Protein AF-A0ABD6EVI9-F1 (afdb_monomer)

Organism: NCBI:txid75299

InterPro domains:
  IPR002076 ELO family [PF01151] (47-207)
  IPR002076 ELO family [PTHR11157] (38-207)
  IPR030457 ELO family, conserved site [PS01188] (157-165)

Solvent-accessible surface area (backbone atoms only — not comparable to full-atom values): 11525 Å² total; per-residue (Å²): 140,90,87,80,78,72,73,68,73,78,65,73,73,76,67,76,91,73,71,59,60,44,87,61,79,72,93,76,76,51,69,64,57,67,74,64,52,64,56,36,70,57,50,37,47,46,31,53,74,45,37,69,52,43,58,54,50,42,55,50,48,54,52,50,51,55,51,49,49,61,56,44,72,81,49,80,65,52,90,52,46,68,60,49,26,54,52,25,45,52,52,13,52,55,21,43,55,44,23,62,60,38,46,56,56,51,52,50,38,43,76,76,60,31,68,68,46,44,41,69,26,23,76,34,74,87,30,70,54,56,52,46,53,51,53,49,50,51,47,45,61,54,55,57,51,56,57,53,56,37,47,50,45,66,46,87,82,56,70,67,57,65,53,47,52,45,51,54,40,43,49,49,34,44,36,50,37,67,55,43,12,53,46,56,57,52,52,43,54,49,22,50,51,43,21,54,51,23,45,51,50,21,56,57,44,71,52,130

Radius of gyration: 20.26 Å; Cα contacts (8 Å, |Δi|>4): 203; chains: 1; bounding box: 41×71×54 Å

Nearest PDB structures (foldseek):
  6y7f-assembly1_A  TM=8.156E-01  e=4.931E-04  Homo sapiens
  7sqc-assembly1_1Y  TM=2.285E-01  e=5.681E+00  Chlamydomonas reinhardtii
  6h6e-assembly1_E  TM=2.467E-01  e=7.907E+00  Photorhabdus luminescens
  7sqc-assembly1_1F  TM=1.669E-01  e=5.419E+00  Chlamydomonas reinhardtii

Structure (mmCIF, N/CA/C/O backbone):
data_AF-A0ABD6EVI9-F1
#
_entry.id   AF-A0ABD6EVI9-F1
#
loop_
_atom_site.group_PDB
_atom_site.id
_atom_site.type_symbol
_atom_site.label_atom_id
_atom_site.label_alt_id
_atom_site.label_comp_id
_atom_site.label_asym_id
_atom_site.label_entity_id
_atom_site.label_seq_id
_atom_site.pdbx_PDB_ins_code
_atom_site.Cartn_x
_atom_site.Cartn_y
_atom_site.Cartn_z
_atom_site.occupancy
_atom_site.B_iso_or_equiv
_atom_site.auth_seq_id
_atom_site.auth_comp_id
_atom_site.auth_asym_id
_atom_site.auth_atom_id
_atom_site.pdbx_PDB_model_num
ATOM 1 N N . MET A 1 1 ? 16.911 -51.805 -5.303 1.00 39.66 1 MET A N 1
ATOM 2 C CA . MET A 1 1 ? 16.042 -51.144 -6.302 1.00 39.66 1 MET A CA 1
ATOM 3 C C . MET A 1 1 ? 14.884 -50.490 -5.564 1.00 39.66 1 MET A C 1
ATOM 5 O O . MET A 1 1 ? 14.127 -51.219 -4.943 1.00 39.66 1 MET A O 1
ATOM 9 N N . GLY A 1 2 ? 14.763 -49.157 -5.608 1.00 43.94 2 GLY A N 1
ATOM 10 C CA . GLY A 1 2 ? 13.519 -48.464 -5.231 1.00 43.94 2 GLY A CA 1
ATOM 11 C C . GLY 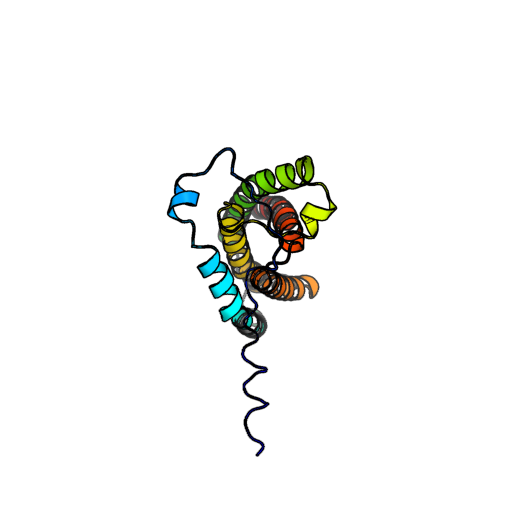A 1 2 ? 13.555 -47.548 -4.001 1.00 43.94 2 GLY A C 1
ATOM 12 O O . GLY A 1 2 ? 12.744 -47.749 -3.107 1.00 43.94 2 GLY A O 1
ATOM 13 N N . ALA A 1 3 ? 14.425 -46.529 -3.959 1.00 34.47 3 ALA A N 1
ATOM 14 C CA . ALA A 1 3 ? 14.330 -45.480 -2.928 1.00 34.47 3 ALA A CA 1
ATOM 15 C C . ALA A 1 3 ? 14.760 -44.058 -3.366 1.00 34.47 3 ALA A C 1
ATOM 17 O O . ALA A 1 3 ? 14.928 -43.207 -2.507 1.00 34.47 3 ALA A O 1
ATOM 18 N N . ASP A 1 4 ? 14.888 -43.766 -4.670 1.00 43.22 4 ASP A N 1
ATOM 19 C CA . ASP A 1 4 ? 15.466 -42.487 -5.155 1.00 43.22 4 ASP A CA 1
ATOM 20 C C . ASP A 1 4 ? 14.560 -41.683 -6.111 1.00 43.22 4 ASP A C 1
ATOM 22 O O . ASP A 1 4 ? 15.035 -40.890 -6.916 1.00 43.22 4 ASP A O 1
ATOM 26 N N . ARG A 1 5 ? 13.231 -41.875 -6.074 1.00 38.28 5 ARG A N 1
ATOM 27 C CA . ARG A 1 5 ? 12.306 -41.143 -6.975 1.00 38.28 5 ARG A CA 1
ATOM 28 C C . ARG A 1 5 ? 11.524 -40.001 -6.310 1.00 38.28 5 ARG A C 1
ATOM 30 O O . ARG A 1 5 ? 10.839 -39.260 -7.005 1.00 38.28 5 ARG A O 1
ATOM 37 N N . TYR A 1 6 ? 11.625 -39.822 -4.993 1.00 34.75 6 TYR A N 1
ATOM 38 C CA . TYR A 1 6 ? 10.865 -38.777 -4.282 1.00 34.75 6 TYR A CA 1
ATOM 39 C C . TYR A 1 6 ? 11.696 -37.542 -3.909 1.00 34.75 6 TYR A C 1
ATOM 41 O O . TYR A 1 6 ? 11.129 -36.487 -3.641 1.00 34.75 6 TYR A O 1
ATOM 49 N N . SER A 1 7 ? 13.025 -37.630 -3.952 1.00 34.97 7 SER A N 1
ATOM 50 C CA . SER A 1 7 ? 13.945 -36.515 -3.686 1.00 34.97 7 SER A CA 1
ATOM 51 C C . SER A 1 7 ? 14.093 -35.546 -4.870 1.00 34.97 7 SER A C 1
ATOM 53 O O . SER A 1 7 ? 14.510 -34.412 -4.673 1.00 34.97 7 SER A O 1
ATOM 55 N N . THR A 1 8 ? 13.684 -35.936 -6.082 1.00 34.41 8 THR A N 1
ATOM 56 C CA . THR A 1 8 ? 13.795 -35.108 -7.303 1.00 34.41 8 THR A CA 1
ATOM 57 C C . THR A 1 8 ? 12.608 -34.155 -7.527 1.00 34.41 8 THR A C 1
ATOM 59 O O . THR A 1 8 ? 12.639 -33.347 -8.447 1.00 34.41 8 THR A O 1
ATOM 62 N N . LEU A 1 9 ? 11.548 -34.220 -6.710 1.00 33.44 9 LEU A N 1
ATOM 63 C CA . LEU A 1 9 ? 10.360 -33.356 -6.867 1.00 33.44 9 LEU A CA 1
ATOM 64 C C . LEU A 1 9 ? 10.385 -32.087 -5.998 1.00 33.44 9 LEU A C 1
ATOM 66 O O . LEU A 1 9 ? 9.574 -31.193 -6.216 1.00 33.44 9 LEU A O 1
ATOM 70 N N . LEU A 1 10 ? 11.309 -31.989 -5.038 1.00 33.25 10 LEU A N 1
ATOM 71 C CA . LEU A 1 10 ? 11.463 -30.811 -4.169 1.00 33.25 10 LEU A CA 1
ATOM 72 C C . LEU A 1 10 ? 12.575 -29.857 -4.622 1.00 33.25 10 LEU A C 1
ATOM 74 O O . LEU A 1 10 ? 12.637 -28.727 -4.152 1.00 33.25 10 LEU A O 1
ATOM 78 N N . SER A 1 11 ? 13.398 -30.271 -5.585 1.00 30.88 11 SER A N 1
ATOM 79 C CA . SER A 1 11 ? 14.354 -29.418 -6.290 1.00 30.88 11 SER A CA 1
ATOM 80 C C . SER A 1 11 ? 13.743 -28.887 -7.587 1.00 30.88 11 SER A C 1
ATOM 82 O O . SER A 1 11 ? 14.327 -29.001 -8.664 1.00 30.88 11 SER A O 1
ATOM 84 N N . PHE A 1 12 ? 12.546 -28.302 -7.499 1.00 34.44 12 PHE A N 1
ATOM 85 C CA . PHE A 1 12 ? 12.069 -27.373 -8.521 1.00 34.44 12 PHE A CA 1
ATOM 86 C C . PHE A 1 12 ? 12.888 -26.080 -8.378 1.00 34.44 12 PHE A C 1
ATOM 88 O O . PHE A 1 12 ? 12.393 -25.035 -7.962 1.00 34.44 12 PHE A O 1
ATOM 95 N N . GLU A 1 13 ? 14.188 -26.184 -8.662 1.00 34.78 13 GLU A N 1
ATOM 96 C CA . GLU A 1 13 ? 15.045 -25.056 -8.989 1.00 34.78 13 GLU A CA 1
ATOM 97 C C . GLU A 1 13 ? 14.470 -24.450 -10.266 1.00 34.78 13 GLU A C 1
ATOM 99 O O . GLU A 1 13 ? 14.727 -24.878 -11.393 1.00 34.78 13 GLU A O 1
ATOM 104 N N . PHE A 1 14 ? 13.582 -23.483 -10.060 1.00 41.81 14 PHE A N 1
ATOM 105 C CA . PHE A 1 14 ? 13.056 -22.625 -11.101 1.00 41.81 14 PHE A CA 1
ATOM 106 C C . PHE A 1 14 ? 14.226 -21.788 -11.630 1.00 41.81 14 PHE A C 1
ATOM 108 O O . PHE A 1 14 ? 14.545 -20.736 -11.083 1.00 41.81 14 PHE A O 1
ATOM 115 N N . SER A 1 15 ? 14.906 -22.316 -12.649 1.00 35.25 15 SER A N 1
ATOM 116 C CA . SER A 1 15 ? 15.910 -21.609 -13.445 1.00 35.25 15 SER A CA 1
ATOM 117 C C . SER A 1 15 ? 15.350 -20.257 -13.912 1.00 35.25 15 SER A C 1
ATOM 119 O O . SER A 1 15 ? 14.245 -20.181 -14.462 1.00 35.25 15 SER A O 1
ATOM 121 N N . ASP A 1 16 ? 16.126 -19.209 -13.632 1.00 52.88 16 ASP A N 1
ATOM 122 C CA . ASP A 1 16 ? 15.861 -17.779 -13.846 1.00 52.88 16 ASP A CA 1
ATOM 123 C C . ASP A 1 16 ? 15.714 -17.401 -15.342 1.00 52.88 16 ASP A C 1
ATOM 125 O O . ASP A 1 16 ? 15.152 -16.365 -15.692 1.00 52.88 16 ASP A O 1
ATOM 129 N N . ASP A 1 17 ? 16.107 -18.297 -16.255 1.00 48.31 17 ASP A N 1
ATOM 130 C CA . ASP A 1 17 ? 16.205 -18.060 -17.706 1.00 48.31 17 ASP A CA 1
ATOM 131 C C . ASP A 1 17 ? 14.863 -18.054 -18.475 1.00 48.31 17 ASP A C 1
ATOM 133 O O . ASP A 1 17 ? 14.842 -17.995 -19.705 1.00 48.31 17 ASP A O 1
ATOM 137 N N . ARG A 1 18 ? 13.711 -18.132 -17.789 1.00 52.03 18 ARG A N 1
ATOM 138 C CA . ARG A 1 18 ? 12.372 -18.170 -18.427 1.00 52.03 18 ARG A CA 1
ATOM 139 C C . ARG A 1 18 ? 11.495 -16.943 -18.186 1.00 52.03 18 ARG A C 1
ATOM 141 O O . ARG A 1 18 ? 10.392 -16.882 -18.732 1.00 52.03 18 ARG A O 1
ATOM 148 N N . LEU A 1 19 ? 11.939 -15.968 -17.394 1.00 61.88 19 LEU A N 1
ATOM 149 C CA . LEU A 1 19 ? 11.171 -14.742 -17.177 1.00 61.88 19 LEU A CA 1
ATOM 150 C C . LEU A 1 19 ? 11.486 -13.724 -18.273 1.00 61.88 19 LEU A C 1
ATOM 152 O O . LEU A 1 19 ? 12.600 -13.223 -18.389 1.00 61.88 19 LEU A O 1
ATOM 156 N N . LEU A 1 20 ? 10.474 -13.399 -19.075 1.00 65.00 20 LEU A N 1
ATOM 157 C CA . LEU A 1 20 ? 10.562 -12.331 -20.061 1.00 65.00 20 LEU A CA 1
ATOM 158 C C . LEU A 1 20 ? 10.522 -10.977 -19.332 1.00 65.00 20 LEU A C 1
ATOM 160 O O . LEU A 1 20 ? 9.505 -10.608 -18.735 1.00 65.00 20 LEU A O 1
ATOM 164 N N . ARG A 1 21 ? 11.649 -10.262 -19.357 1.00 67.19 21 ARG A N 1
ATOM 165 C CA . ARG A 1 21 ? 11.876 -8.997 -18.643 1.00 67.19 21 ARG A CA 1
ATOM 166 C C . ARG A 1 21 ? 11.907 -7.823 -19.617 1.00 67.19 21 ARG A C 1
ATOM 168 O O . ARG A 1 21 ? 12.259 -7.987 -20.785 1.00 67.19 21 ARG A O 1
ATOM 175 N N . ILE A 1 22 ? 11.512 -6.648 -19.138 1.00 65.69 22 ILE A N 1
ATOM 176 C CA . ILE A 1 22 ? 11.676 -5.390 -19.870 1.00 65.69 22 ILE A CA 1
ATOM 177 C C . ILE A 1 22 ? 12.770 -4.576 -19.190 1.00 65.69 22 ILE A C 1
ATOM 179 O O . ILE A 1 22 ? 12.598 -4.126 -18.053 1.00 65.69 22 ILE A O 1
ATOM 183 N N . ASP A 1 23 ? 13.869 -4.378 -19.914 1.00 62.06 23 ASP A N 1
ATOM 184 C CA . ASP A 1 23 ? 14.943 -3.485 -19.500 1.00 62.06 23 ASP A CA 1
ATOM 185 C C . ASP A 1 23 ? 14.488 -2.040 -19.699 1.00 62.06 23 ASP A C 1
ATOM 187 O O . ASP A 1 23 ? 14.191 -1.603 -20.812 1.00 62.06 23 ASP A O 1
ATOM 191 N N . PHE A 1 24 ? 14.410 -1.297 -18.598 1.00 65.62 24 PHE A N 1
ATOM 192 C CA . PHE A 1 24 ? 14.084 0.120 -18.602 1.00 65.62 24 PHE A CA 1
ATOM 193 C C . PHE A 1 24 ? 15.171 0.854 -17.836 1.00 65.62 24 PHE A C 1
ATOM 195 O O . PHE A 1 24 ? 15.447 0.541 -16.686 1.00 65.62 24 PHE A O 1
ATOM 202 N N . LYS A 1 25 ? 15.789 1.843 -18.473 1.00 62.56 25 LYS A N 1
ATOM 203 C CA . LYS A 1 25 ? 16.769 2.700 -17.815 1.00 62.56 25 LYS A CA 1
ATOM 204 C C . LYS A 1 25 ? 16.082 4.002 -17.436 1.00 62.56 25 LYS A C 1
ATOM 206 O O . LYS A 1 25 ? 15.607 4.703 -18.328 1.00 62.56 25 LYS A O 1
ATOM 211 N N . GLU A 1 26 ? 16.038 4.315 -16.140 1.00 65.25 26 GLU A N 1
ATOM 212 C CA . GLU A 1 26 ? 15.429 5.561 -15.667 1.00 65.25 26 GLU A CA 1
ATOM 213 C C . GLU A 1 26 ? 16.061 6.773 -16.354 1.00 65.25 26 GLU A C 1
ATOM 215 O O . GLU A 1 26 ? 17.287 6.874 -16.475 1.00 65.25 26 GLU A O 1
ATOM 220 N N . GLN A 1 27 ? 15.222 7.729 -16.746 1.00 63.09 27 GLN A N 1
ATOM 221 C CA . GLN A 1 27 ? 15.675 8.987 -17.321 1.00 63.09 27 GLN A CA 1
ATOM 222 C C . GLN A 1 27 ? 16.349 9.861 -16.250 1.00 63.09 27 GLN A C 1
ATOM 224 O O . GLN A 1 27 ? 17.293 10.590 -16.557 1.00 63.09 27 GLN A O 1
ATOM 229 N N . TYR A 1 28 ? 15.916 9.736 -14.986 1.00 65.94 28 TYR A N 1
ATOM 230 C CA . TYR A 1 28 ? 16.487 10.430 -13.826 1.00 65.94 28 TYR A CA 1
ATOM 231 C C . TYR A 1 28 ? 16.640 9.483 -12.616 1.00 65.94 28 TYR A C 1
ATOM 233 O O . TYR A 1 28 ? 15.706 9.344 -11.818 1.00 65.94 28 TYR A O 1
ATOM 241 N N . PRO A 1 29 ? 17.793 8.809 -12.440 1.00 67.19 29 PRO A N 1
ATOM 242 C CA . PRO A 1 29 ? 18.034 7.982 -11.260 1.00 67.19 29 PRO A CA 1
ATOM 243 C C . PRO A 1 29 ? 18.254 8.863 -10.023 1.00 67.19 29 PRO A C 1
ATOM 245 O O . PRO A 1 29 ? 19.109 9.751 -10.025 1.00 67.19 29 PRO A O 1
ATOM 248 N N . LEU A 1 30 ? 17.509 8.623 -8.939 1.00 71.06 30 LEU A N 1
ATOM 249 C CA . LEU A 1 30 ? 17.760 9.318 -7.675 1.00 71.06 30 LEU A CA 1
ATOM 250 C C . LEU A 1 30 ? 18.973 8.690 -6.969 1.00 71.06 30 LEU A C 1
ATOM 252 O O . LEU A 1 30 ? 19.159 7.470 -6.964 1.00 71.06 30 LEU A O 1
ATOM 256 N N . TYR A 1 31 ? 19.804 9.524 -6.335 1.00 65.19 31 TYR A N 1
ATOM 257 C CA . TYR A 1 31 ? 21.014 9.056 -5.647 1.00 65.19 31 TYR A CA 1
ATOM 258 C C . TYR A 1 31 ? 20.690 8.006 -4.580 1.00 65.19 31 TYR A C 1
ATOM 260 O O . TYR A 1 31 ? 21.290 6.935 -4.568 1.00 65.19 31 TYR A O 1
ATOM 268 N N . PHE A 1 32 ? 19.697 8.267 -3.724 1.00 71.50 32 PHE A N 1
ATOM 269 C CA . PHE A 1 32 ? 19.309 7.308 -2.690 1.00 71.50 32 PHE A CA 1
ATOM 270 C C . PHE A 1 32 ? 18.731 6.024 -3.279 1.00 71.50 32 PHE A C 1
ATOM 272 O O . PHE A 1 32 ? 18.959 4.975 -2.699 1.00 71.50 32 PHE A O 1
ATOM 279 N N . GLU A 1 33 ? 18.032 6.075 -4.420 1.00 67.62 33 GLU A N 1
ATOM 280 C CA . GLU A 1 33 ? 17.545 4.861 -5.077 1.00 67.62 33 GLU A CA 1
ATOM 281 C C . GLU A 1 33 ? 18.729 4.000 -5.474 1.00 67.62 33 GLU A C 1
ATOM 283 O O . GLU A 1 33 ? 18.696 2.821 -5.185 1.00 67.62 33 GLU A O 1
ATOM 288 N N . THR A 1 34 ? 19.789 4.596 -6.030 1.00 65.06 34 THR A N 1
ATOM 289 C CA . THR A 1 34 ? 21.016 3.904 -6.462 1.00 65.06 34 THR A CA 1
ATOM 290 C C . THR A 1 34 ? 21.799 3.295 -5.292 1.00 65.06 34 THR A C 1
ATOM 292 O O . THR A 1 34 ? 22.271 2.168 -5.397 1.00 65.06 34 THR A O 1
ATOM 295 N N . TYR A 1 35 ? 21.904 4.008 -4.165 1.00 62.72 35 TYR A N 1
ATOM 296 C CA . TYR A 1 35 ? 22.607 3.537 -2.962 1.00 62.72 35 TYR A CA 1
ATOM 297 C C . TYR A 1 35 ? 21.802 2.541 -2.129 1.00 62.72 35 TYR A C 1
ATOM 299 O O . TYR A 1 35 ? 22.366 1.611 -1.559 1.00 62.72 35 TYR A O 1
ATOM 307 N N . LEU A 1 36 ? 20.491 2.755 -2.028 1.00 64.12 36 LEU A N 1
ATOM 308 C CA . LEU A 1 36 ? 19.584 1.892 -1.288 1.00 64.12 36 LEU A CA 1
ATOM 309 C C . LEU A 1 36 ? 19.020 0.782 -2.161 1.00 64.12 36 LEU A C 1
ATOM 311 O O . LEU A 1 36 ? 18.203 0.059 -1.608 1.00 64.12 36 LEU A O 1
ATOM 315 N N . LYS A 1 37 ? 19.420 0.629 -3.446 1.00 61.25 37 LYS A N 1
ATOM 316 C CA . LYS A 1 37 ? 18.980 -0.484 -4.310 1.00 61.25 37 LYS A CA 1
ATOM 317 C C . LYS A 1 37 ? 19.264 -1.773 -3.549 1.00 61.25 37 LYS A C 1
ATOM 319 O O . LYS A 1 37 ? 20.418 -2.210 -3.499 1.00 61.25 37 LYS A O 1
ATOM 324 N N . PRO A 1 38 ? 18.251 -2.409 -2.942 1.00 59.56 38 PRO A N 1
ATOM 325 C CA . PRO A 1 38 ? 18.461 -3.759 -2.487 1.00 59.56 38 PRO A CA 1
ATOM 326 C C . PRO A 1 38 ? 18.661 -4.568 -3.769 1.00 59.56 38 PRO A C 1
ATOM 328 O O . PRO A 1 38 ? 17.954 -4.338 -4.754 1.00 59.56 38 PRO A O 1
ATOM 331 N N . SER A 1 39 ? 19.636 -5.480 -3.794 1.00 61.31 39 SER A N 1
ATOM 332 C CA . SER A 1 39 ? 19.731 -6.428 -4.910 1.00 61.31 39 SER A CA 1
ATOM 333 C C . SER A 1 39 ? 18.338 -7.028 -5.105 1.00 61.31 39 SER A C 1
ATOM 335 O O . SER A 1 39 ? 17.767 -7.582 -4.164 1.00 61.31 39 SER A O 1
ATOM 337 N N . GLN A 1 40 ? 17.754 -6.849 -6.289 1.00 59.75 40 GLN A N 1
ATOM 338 C CA . GLN A 1 40 ? 16.437 -7.394 -6.609 1.00 59.75 40 GLN A CA 1
ATOM 339 C C . GLN A 1 40 ? 16.404 -8.884 -6.337 1.00 59.75 40 GLN A C 1
ATOM 341 O O . GLN A 1 40 ? 15.483 -9.357 -5.688 1.00 59.75 40 GLN A O 1
ATOM 346 N N . THR A 1 41 ? 17.471 -9.592 -6.687 1.00 62.34 41 THR A N 1
ATOM 347 C CA . THR A 1 41 ? 17.676 -10.993 -6.337 1.00 62.34 41 THR A CA 1
ATOM 348 C C . THR A 1 41 ? 17.479 -11.248 -4.839 1.00 62.34 41 THR A C 1
ATOM 350 O O . THR A 1 41 ? 16.798 -12.200 -4.479 1.00 62.34 41 THR A O 1
ATOM 353 N N . ASN A 1 42 ? 17.984 -10.381 -3.956 1.00 70.56 42 ASN A N 1
ATOM 354 C CA . ASN A 1 42 ? 17.766 -10.476 -2.509 1.00 70.56 42 ASN A CA 1
ATOM 355 C C . ASN A 1 42 ? 16.336 -10.106 -2.088 1.00 70.56 42 ASN A C 1
ATOM 357 O O . ASN A 1 42 ? 15.807 -10.737 -1.180 1.00 70.56 42 ASN A O 1
ATOM 361 N N . VAL A 1 43 ? 15.693 -9.126 -2.731 1.00 70.19 43 VAL A N 1
ATOM 362 C CA . VAL A 1 43 ? 14.293 -8.744 -2.448 1.00 70.19 43 VAL A CA 1
ATOM 363 C C . VAL A 1 43 ? 13.331 -9.838 -2.878 1.00 70.19 43 VAL A C 1
ATOM 365 O O . VAL A 1 43 ? 12.491 -10.260 -2.094 1.00 70.19 43 VAL A O 1
ATOM 368 N N . VAL A 1 44 ? 13.450 -10.312 -4.114 1.00 71.56 44 VAL A N 1
ATOM 369 C CA . VAL A 1 44 ? 12.634 -11.388 -4.673 1.00 71.56 44 VAL A CA 1
ATOM 370 C C . VAL A 1 44 ? 12.862 -12.664 -3.882 1.00 71.56 44 VAL A C 1
ATOM 372 O O . VAL A 1 44 ? 11.894 -13.318 -3.508 1.00 71.56 44 VAL A O 1
ATOM 375 N N . ARG A 1 45 ? 14.116 -12.983 -3.535 1.00 76.25 45 ARG A N 1
ATOM 376 C CA . ARG A 1 45 ? 14.435 -14.106 -2.646 1.00 76.25 45 ARG A CA 1
ATOM 377 C C . ARG A 1 45 ? 13.814 -13.926 -1.268 1.00 76.25 45 ARG A C 1
ATOM 379 O O . ARG A 1 45 ? 13.177 -14.850 -0.788 1.00 76.25 45 ARG A O 1
ATOM 386 N N . PHE A 1 46 ? 13.909 -12.741 -0.668 1.00 77.12 46 PHE A N 1
ATOM 387 C CA . PHE A 1 46 ? 13.266 -12.449 0.611 1.00 77.12 46 PHE A CA 1
ATOM 388 C C . PHE A 1 46 ? 11.747 -12.623 0.528 1.00 77.12 46 PHE A C 1
ATOM 390 O O . PHE A 1 46 ? 11.174 -13.327 1.352 1.00 77.12 46 PHE A O 1
ATOM 397 N N . LEU A 1 47 ? 11.086 -12.047 -0.478 1.00 78.44 47 LEU A N 1
ATOM 398 C CA . LEU A 1 47 ? 9.643 -12.192 -0.675 1.00 78.44 47 LEU A CA 1
ATOM 399 C C . LEU A 1 47 ? 9.269 -13.658 -0.931 1.00 78.44 47 LEU A C 1
ATOM 401 O O . LEU A 1 47 ? 8.302 -14.137 -0.353 1.00 78.44 47 LEU A O 1
ATOM 405 N N . ARG A 1 48 ? 10.057 -14.406 -1.708 1.00 80.38 48 ARG A N 1
ATOM 406 C CA . ARG A 1 48 ? 9.834 -15.832 -1.998 1.00 80.38 48 ARG A CA 1
ATOM 407 C C . ARG A 1 48 ? 10.084 -16.745 -0.799 1.00 80.38 48 ARG A C 1
ATOM 409 O O . ARG A 1 48 ? 9.376 -17.727 -0.625 1.00 80.38 48 ARG A O 1
ATOM 416 N N . GLU A 1 49 ? 11.046 -16.439 0.055 1.00 82.88 49 GLU A N 1
ATOM 417 C CA . GLU A 1 49 ? 11.290 -17.212 1.276 1.00 82.88 49 GLU A CA 1
ATOM 418 C C . GLU A 1 49 ? 10.307 -16.841 2.389 1.00 82.88 49 GLU A C 1
ATOM 420 O O . GLU A 1 49 ? 9.978 -17.667 3.243 1.00 82.88 49 GLU A O 1
ATOM 425 N N . LYS A 1 50 ? 9.846 -15.586 2.407 1.00 83.25 50 LYS A N 1
ATOM 426 C CA . LYS A 1 50 ? 9.061 -15.019 3.506 1.00 83.25 50 LYS A CA 1
ATOM 427 C C . LYS A 1 50 ? 7.594 -14.770 3.170 1.00 83.25 50 LYS A C 1
ATOM 429 O O . LYS A 1 50 ? 6.876 -14.299 4.047 1.00 83.25 50 LYS A O 1
ATOM 434 N N . TRP A 1 51 ? 7.091 -15.117 1.982 1.00 82.50 51 TRP A N 1
ATOM 435 C CA . TRP A 1 51 ? 5.682 -14.859 1.644 1.00 82.50 51 TRP A CA 1
ATOM 436 C C . TRP A 1 51 ? 4.714 -15.529 2.623 1.00 82.50 51 TRP A C 1
ATOM 438 O O . TRP A 1 51 ? 3.689 -14.942 2.962 1.00 82.50 51 TRP A O 1
ATOM 448 N N . THR A 1 52 ? 5.059 -16.702 3.162 1.00 85.56 52 THR A N 1
ATOM 449 C CA . THR A 1 52 ? 4.251 -17.421 4.162 1.00 85.56 52 THR A CA 1
ATOM 450 C C . THR A 1 52 ? 4.064 -16.633 5.459 1.00 85.56 52 THR A C 1
ATOM 452 O O . THR A 1 52 ? 3.050 -16.801 6.138 1.00 85.56 52 THR A O 1
ATOM 455 N N . TYR A 1 53 ? 4.969 -15.702 5.784 1.00 88.38 53 TYR A N 1
ATOM 456 C CA . TYR A 1 53 ? 4.806 -14.815 6.937 1.00 88.38 53 TYR A CA 1
ATOM 457 C C . TYR A 1 53 ? 3.596 -13.890 6.779 1.00 88.38 53 TYR A C 1
ATOM 459 O O . TYR A 1 53 ? 3.018 -13.499 7.789 1.00 88.38 53 TYR A O 1
ATOM 467 N N . THR A 1 54 ? 3.144 -13.586 5.557 1.00 88.56 54 THR A N 1
ATOM 468 C CA . THR A 1 54 ? 1.910 -12.804 5.362 1.00 88.56 54 THR A CA 1
ATOM 469 C C . THR A 1 54 ? 0.672 -13.519 5.889 1.00 88.56 54 THR A C 1
ATOM 471 O O . THR A 1 54 ? -0.215 -12.863 6.429 1.00 88.56 54 THR A O 1
ATOM 474 N N . LEU A 1 55 ? 0.635 -14.855 5.830 1.00 90.12 55 LEU A N 1
ATOM 475 C CA . LEU A 1 55 ? -0.447 -15.650 6.416 1.00 90.12 55 LEU A CA 1
ATOM 476 C C . LEU A 1 55 ? -0.428 -15.553 7.942 1.00 90.12 55 LEU A C 1
ATOM 478 O O . LEU A 1 55 ? -1.469 -15.371 8.570 1.00 90.12 55 LEU A O 1
ATOM 482 N N . VAL A 1 56 ? 0.764 -15.608 8.541 1.00 92.38 56 VAL A N 1
ATOM 483 C CA . VAL A 1 56 ? 0.936 -15.427 9.989 1.00 92.38 56 VAL A CA 1
ATOM 484 C C . VAL A 1 56 ? 0.509 -14.018 10.405 1.00 92.38 56 VAL A C 1
ATOM 486 O O . VAL A 1 56 ? -0.257 -13.870 11.355 1.00 92.38 56 VAL A O 1
ATOM 489 N N . ILE A 1 57 ? 0.931 -12.987 9.666 1.00 91.75 57 ILE A N 1
ATOM 490 C CA . ILE A 1 57 ? 0.531 -11.593 9.901 1.00 91.75 57 ILE A CA 1
ATOM 491 C C . ILE A 1 57 ? -0.988 -11.437 9.773 1.00 91.75 57 ILE A C 1
ATOM 493 O O . ILE A 1 57 ? -1.593 -10.792 10.623 1.00 91.75 57 ILE A O 1
ATOM 497 N N . ALA A 1 58 ? -1.623 -12.055 8.775 1.00 92.00 58 ALA A N 1
ATOM 498 C CA . ALA A 1 58 ? -3.073 -12.018 8.595 1.00 92.00 58 ALA A CA 1
ATOM 499 C C . ALA A 1 58 ? -3.828 -12.653 9.775 1.00 92.00 58 ALA A C 1
ATOM 501 O O . ALA A 1 58 ? -4.774 -12.060 10.298 1.00 92.00 58 ALA A O 1
ATOM 502 N N . LEU A 1 59 ? -3.394 -13.831 10.237 1.00 93.00 59 LEU A N 1
ATOM 503 C CA . LEU A 1 59 ? -3.983 -14.503 11.399 1.00 93.00 59 LEU A CA 1
ATOM 504 C C . LEU A 1 59 ? -3.813 -13.674 12.677 1.00 93.00 59 LEU A C 1
ATOM 506 O O . LEU A 1 59 ? -4.773 -13.491 13.432 1.00 93.00 59 LEU A O 1
ATOM 510 N N . LEU A 1 60 ? -2.614 -13.127 12.895 1.00 93.69 60 LEU A N 1
ATOM 511 C CA . LEU A 1 60 ? -2.336 -12.223 14.009 1.00 93.69 60 LEU A CA 1
ATOM 512 C C . LEU A 1 60 ? -3.200 -10.965 13.930 1.00 93.69 60 LEU A C 1
ATOM 514 O O . LEU A 1 60 ? -3.784 -10.569 14.932 1.00 93.69 60 LEU A O 1
ATOM 518 N N . TYR A 1 61 ? -3.343 -10.368 12.750 1.00 93.00 61 TYR A N 1
ATOM 519 C CA . TYR A 1 61 ? -4.180 -9.195 12.533 1.00 93.00 61 TYR A CA 1
ATOM 520 C C . TYR A 1 61 ? -5.646 -9.471 12.897 1.00 93.00 61 TYR A C 1
ATOM 522 O O . TYR A 1 61 ? -6.223 -8.708 13.671 1.00 93.00 61 TYR A O 1
ATOM 530 N N . ILE A 1 62 ? -6.230 -10.594 12.460 1.00 92.69 62 ILE A N 1
ATOM 531 C CA . ILE A 1 62 ? -7.596 -10.988 12.852 1.00 92.69 62 ILE A CA 1
ATOM 532 C C . ILE A 1 62 ? -7.702 -11.142 14.377 1.00 92.69 62 ILE A C 1
ATOM 534 O O . ILE A 1 62 ? -8.641 -10.629 14.993 1.00 92.69 62 ILE A O 1
ATOM 538 N N . ALA A 1 63 ? -6.743 -11.828 15.004 1.00 94.19 63 ALA A N 1
ATOM 539 C CA . ALA A 1 63 ? -6.731 -12.036 16.449 1.00 94.19 63 ALA A CA 1
ATOM 540 C C . ALA A 1 63 ? -6.643 -10.707 17.221 1.00 94.19 63 ALA A C 1
ATOM 542 O O . ALA A 1 63 ? -7.421 -10.478 18.151 1.00 94.19 63 ALA A O 1
ATOM 543 N N . VAL A 1 64 ? -5.747 -9.807 16.804 1.00 93.69 64 VAL A N 1
ATOM 544 C CA . VAL A 1 64 ? -5.545 -8.489 17.419 1.00 93.69 64 VAL A CA 1
ATOM 545 C 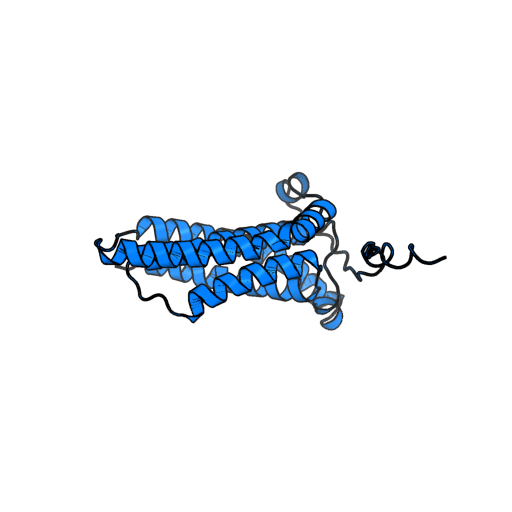C . VAL A 1 64 ? -6.773 -7.606 17.229 1.00 93.69 64 VAL A C 1
ATOM 547 O O . VAL A 1 64 ? -7.228 -7.008 18.202 1.00 93.69 64 VAL A O 1
ATOM 550 N N . VAL A 1 65 ? -7.359 -7.547 16.030 1.00 92.56 65 VAL A N 1
ATOM 551 C CA . VAL A 1 65 ? -8.578 -6.762 15.772 1.00 92.56 65 VAL A CA 1
ATOM 552 C C . VAL A 1 65 ? -9.729 -7.256 16.651 1.00 92.56 65 VAL A C 1
ATOM 554 O O . VAL A 1 65 ? -10.373 -6.450 17.324 1.00 92.56 65 VAL A O 1
ATOM 557 N N . ASN A 1 66 ? -9.944 -8.571 16.742 1.00 91.88 66 ASN A N 1
ATOM 558 C CA . ASN A 1 66 ? -10.985 -9.150 17.596 1.00 91.88 66 ASN A CA 1
ATOM 559 C C . ASN A 1 66 ? -10.753 -8.859 19.088 1.00 91.88 66 ASN A C 1
ATOM 561 O O . ASN A 1 66 ? -11.689 -8.490 19.810 1.00 91.88 66 ASN A O 1
ATOM 565 N N . ALA A 1 67 ? -9.509 -8.982 19.557 1.00 93.12 67 ALA A N 1
ATOM 566 C CA . ALA A 1 67 ? -9.138 -8.639 20.925 1.00 93.12 67 ALA A CA 1
ATOM 567 C C . ALA A 1 67 ? -9.368 -7.145 21.209 1.00 93.12 67 ALA A C 1
ATOM 569 O O . ALA A 1 67 ? -9.986 -6.793 22.217 1.00 93.12 67 ALA A O 1
ATOM 570 N N . LEU A 1 68 ? -8.949 -6.270 20.294 1.00 91.38 68 LEU A N 1
ATOM 571 C CA . LEU A 1 68 ? -9.079 -4.823 20.420 1.00 91.38 68 LEU A CA 1
ATOM 572 C C . LEU A 1 68 ? -10.548 -4.390 20.446 1.00 91.38 68 LEU A C 1
ATOM 574 O O . LEU A 1 68 ? -10.932 -3.605 21.311 1.00 91.38 68 LEU A O 1
ATOM 578 N N . VAL A 1 69 ? -11.396 -4.960 19.584 1.00 90.81 69 VAL A N 1
ATOM 579 C CA . VAL A 1 69 ? -12.850 -4.732 19.610 1.00 90.81 69 VAL A CA 1
ATOM 580 C C . VAL A 1 69 ? -13.428 -5.125 20.973 1.00 90.81 69 VAL A C 1
ATOM 582 O O . VAL A 1 69 ? -14.195 -4.360 21.560 1.00 90.81 69 VAL A O 1
ATOM 585 N N . LYS A 1 70 ? -13.039 -6.281 21.530 1.00 92.25 70 LYS A N 1
ATOM 586 C CA . LYS A 1 70 ? -13.512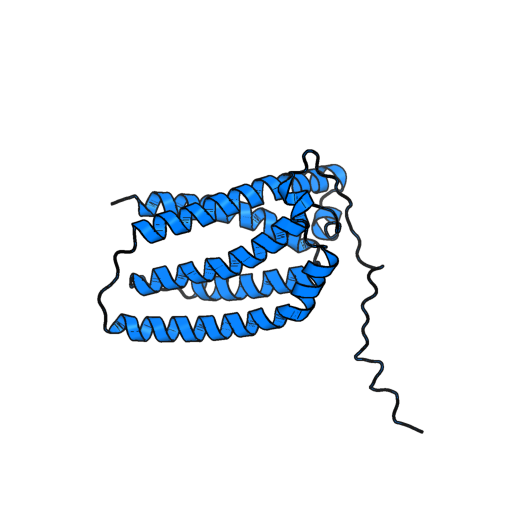 -6.743 22.848 1.00 92.25 70 LYS A CA 1
ATOM 587 C C . LYS A 1 70 ? -13.066 -5.822 23.988 1.00 92.25 70 LYS A C 1
ATOM 589 O O . LYS A 1 70 ? -13.863 -5.554 24.886 1.00 92.25 70 LYS A O 1
ATOM 594 N N . VAL A 1 71 ? -11.834 -5.315 23.948 1.00 93.19 71 VAL A N 1
ATOM 595 C CA . VAL A 1 71 ? -11.309 -4.353 24.934 1.00 93.19 71 VAL A CA 1
ATOM 596 C C . VAL A 1 71 ? -12.027 -3.007 24.820 1.00 93.19 71 VAL A C 1
ATOM 598 O O . VAL A 1 71 ? -12.470 -2.451 25.828 1.00 93.19 71 VAL A O 1
ATOM 601 N N . MET A 1 72 ? -12.214 -2.508 23.598 1.00 91.69 72 MET A N 1
ATOM 602 C CA . MET A 1 72 ? -12.861 -1.224 23.335 1.00 91.69 72 MET A CA 1
ATOM 603 C C . MET A 1 72 ? -14.346 -1.212 23.711 1.00 91.69 72 MET A C 1
ATOM 605 O O . MET A 1 72 ? -14.862 -0.145 24.037 1.00 91.69 72 MET A O 1
ATOM 609 N N . LYS A 1 73 ? -15.033 -2.365 23.782 1.00 88.81 73 LYS A N 1
ATOM 610 C CA . LYS A 1 73 ? -16.411 -2.439 24.318 1.00 88.81 73 LYS A CA 1
ATOM 611 C C . LYS A 1 73 ? -16.532 -1.828 25.720 1.00 88.81 73 LYS A C 1
ATOM 613 O O . LYS A 1 73 ? -17.547 -1.206 26.008 1.00 88.81 73 LYS A O 1
ATOM 618 N N . LYS A 1 74 ? -15.495 -1.952 26.559 1.00 90.88 74 LYS A N 1
ATOM 619 C CA . LYS A 1 74 ? -15.485 -1.460 27.949 1.00 90.88 74 LYS A CA 1
ATOM 620 C C . LYS A 1 74 ? -14.880 -0.060 28.129 1.00 90.88 74 LYS A C 1
ATOM 622 O O . LYS A 1 74 ? -14.904 0.457 29.238 1.00 90.88 74 LYS A O 1
ATOM 627 N N . ARG A 1 75 ? -14.306 0.547 27.084 1.00 89.25 75 ARG A N 1
ATOM 628 C CA . ARG A 1 75 ? -13.617 1.854 27.161 1.00 89.25 75 ARG A CA 1
ATOM 629 C C . ARG A 1 75 ? -14.366 2.935 26.391 1.00 89.25 75 ARG A C 1
ATOM 631 O O . ARG A 1 75 ? -15.214 2.613 25.572 1.00 89.25 75 ARG A O 1
ATOM 638 N N . VAL A 1 76 ? -14.073 4.209 26.632 1.00 89.00 76 VAL A N 1
ATOM 639 C CA . VAL A 1 76 ? -14.582 5.336 25.824 1.00 89.00 76 VAL A CA 1
ATOM 640 C C . VAL A 1 76 ? -13.802 5.458 24.501 1.00 89.00 76 VAL A C 1
ATOM 642 O O . VAL A 1 76 ? -12.671 4.975 24.433 1.00 89.00 76 VAL A O 1
ATOM 645 N N . PRO A 1 77 ? -14.390 6.019 23.424 1.00 90.81 77 PRO A N 1
ATOM 646 C CA . PRO A 1 77 ? -13.673 6.223 22.164 1.00 90.81 77 PRO A CA 1
ATOM 647 C C . PRO A 1 77 ? -12.526 7.229 22.334 1.00 90.81 77 PRO A C 1
ATOM 649 O O . PRO A 1 77 ? -12.679 8.231 23.029 1.00 90.81 77 PRO A O 1
ATOM 652 N N . PHE A 1 78 ? -11.392 6.980 21.676 1.00 88.44 78 PHE A N 1
ATOM 653 C CA . PHE A 1 78 ? -10.248 7.894 21.709 1.00 88.44 78 PHE A CA 1
ATOM 654 C C . PHE A 1 78 ? -10.353 8.988 20.640 1.00 88.44 78 PHE A C 1
ATOM 656 O O . PHE A 1 78 ? -10.694 8.724 19.482 1.00 88.44 78 PHE A O 1
ATOM 663 N N . GLU A 1 79 ? -9.970 10.214 20.996 1.00 86.69 79 GLU A N 1
ATOM 664 C CA . GLU A 1 79 ? -9.844 11.325 20.051 1.00 86.69 79 GLU A CA 1
ATOM 665 C C . GLU A 1 79 ? -8.449 11.358 19.411 1.00 86.69 79 GLU A C 1
ATOM 667 O O . GLU A 1 79 ? -7.552 12.086 19.823 1.00 86.69 79 GLU A O 1
ATOM 672 N N . LEU A 1 80 ? -8.259 10.560 18.360 1.00 86.75 80 LEU A N 1
ATOM 673 C CA . LEU A 1 80 ? -6.971 10.416 17.663 1.00 86.75 80 LEU A CA 1
ATOM 674 C C . LEU A 1 80 ? -6.855 11.299 16.409 1.00 86.75 80 LEU A C 1
ATOM 676 O O . LEU A 1 80 ? -6.156 10.935 15.470 1.00 86.75 80 LEU A O 1
ATOM 680 N N . ARG A 1 81 ? -7.540 12.453 16.354 1.00 85.44 81 ARG A N 1
ATOM 681 C CA . ARG A 1 81 ? -7.623 13.287 15.132 1.00 85.44 81 ARG A CA 1
ATOM 682 C C . ARG A 1 81 ? -6.242 13.692 14.593 1.00 85.44 81 ARG A C 1
ATOM 684 O O . ARG A 1 81 ? -5.964 13.470 13.422 1.00 85.44 81 ARG A O 1
ATOM 691 N N . LYS A 1 82 ? -5.356 14.212 15.456 1.00 88.19 82 LYS A N 1
ATOM 692 C CA . LYS A 1 82 ? -3.992 14.627 15.065 1.00 88.19 82 LYS A CA 1
ATOM 693 C C . LYS A 1 82 ? -3.134 13.448 14.598 1.00 88.19 82 LYS A C 1
ATOM 695 O O . LYS A 1 82 ? -2.440 13.560 13.597 1.00 88.19 82 LYS A O 1
ATOM 700 N N . ALA A 1 83 ? -3.205 12.321 15.308 1.00 91.06 83 ALA A N 1
ATOM 701 C CA . ALA A 1 83 ? -2.472 11.114 14.938 1.00 91.06 83 ALA A CA 1
ATOM 702 C C . ALA A 1 83 ? -2.941 10.575 13.579 1.00 91.06 83 ALA A C 1
ATOM 704 O O . ALA A 1 83 ? -2.112 10.260 12.736 1.00 91.06 83 ALA A O 1
ATOM 705 N N . LEU A 1 84 ? -4.258 10.557 13.341 1.00 89.56 84 LEU A N 1
ATOM 706 C C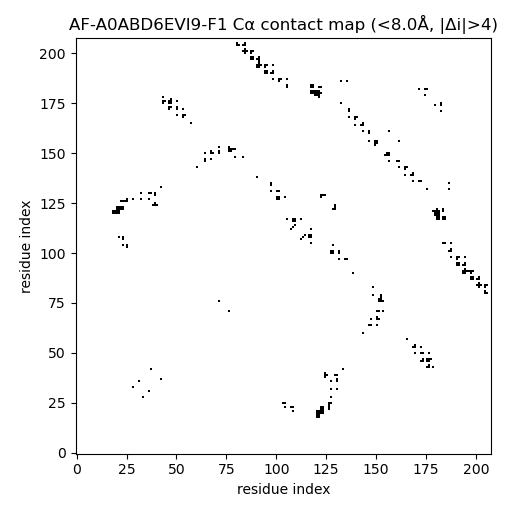A . LEU A 1 84 ? -4.854 10.147 12.071 1.00 89.56 84 LEU A CA 1
ATOM 707 C C . LEU A 1 84 ? -4.437 11.075 10.921 1.00 89.56 84 LEU A C 1
ATOM 709 O O . LEU A 1 84 ? -4.113 10.597 9.840 1.00 89.56 84 LEU A O 1
ATOM 713 N N . PHE A 1 85 ? -4.410 12.389 11.158 1.00 91.25 85 PHE A N 1
ATOM 714 C CA . PHE A 1 85 ? -3.948 13.362 10.168 1.00 91.25 85 PHE A CA 1
ATOM 715 C C . PHE A 1 85 ? -2.492 13.107 9.766 1.00 91.25 85 PHE A C 1
ATOM 717 O O . PHE A 1 85 ? -2.193 13.016 8.577 1.00 91.25 85 PHE A O 1
ATOM 724 N N . ILE A 1 86 ? -1.596 12.956 10.748 1.00 92.88 86 ILE A N 1
ATOM 725 C CA . ILE A 1 86 ? -0.171 12.687 10.505 1.00 92.88 86 ILE A CA 1
ATOM 726 C C . ILE A 1 86 ? -0.007 11.359 9.763 1.00 92.88 86 ILE A C 1
ATOM 728 O O . ILE A 1 86 ? 0.690 11.301 8.756 1.00 92.88 86 ILE A O 1
ATOM 732 N N . TRP A 1 87 ? -0.696 10.318 10.226 1.00 93.75 87 TRP A N 1
ATOM 733 C CA . TRP A 1 87 ? -0.675 8.988 9.630 1.00 93.75 87 TRP A CA 1
ATOM 734 C C . TRP A 1 87 ? -1.105 8.997 8.158 1.00 93.75 87 TRP A C 1
ATOM 736 O O . TRP A 1 87 ? -0.340 8.587 7.286 1.00 93.75 87 TRP A O 1
ATOM 746 N N . ASN A 1 88 ? -2.283 9.555 7.866 1.00 93.19 88 ASN A N 1
ATOM 747 C CA . ASN A 1 88 ? -2.797 9.664 6.501 1.00 93.19 88 ASN A CA 1
ATOM 748 C C . ASN A 1 88 ? -1.900 10.546 5.625 1.00 93.19 88 ASN A C 1
ATOM 750 O O . ASN A 1 88 ? -1.704 10.240 4.455 1.00 93.19 88 ASN A O 1
ATOM 754 N N . SER A 1 89 ? -1.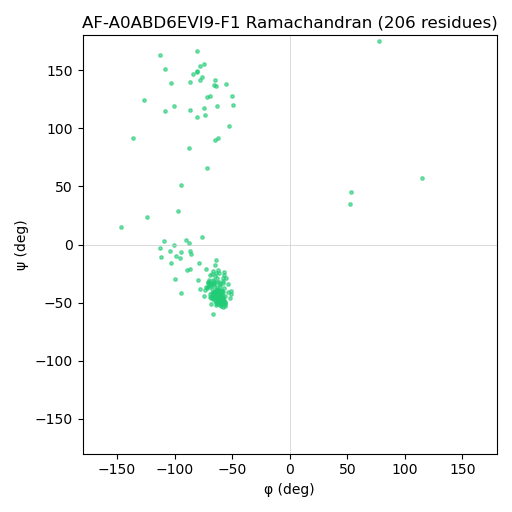320 11.615 6.177 1.00 92.75 89 SER A N 1
ATOM 755 C CA . SER A 1 89 ? -0.407 12.488 5.430 1.00 92.75 89 SER A CA 1
ATOM 756 C C . SER A 1 89 ? 0.878 11.759 5.035 1.00 92.75 89 SER A C 1
ATOM 758 O O . SER A 1 89 ? 1.320 11.881 3.895 1.00 92.75 89 SER A O 1
ATOM 760 N N . ILE A 1 90 ? 1.454 10.959 5.939 1.00 94.50 90 ILE A N 1
ATOM 761 C CA . ILE A 1 90 ? 2.635 10.136 5.643 1.00 94.50 90 ILE A CA 1
ATOM 762 C C . ILE A 1 90 ? 2.312 9.128 4.537 1.00 94.50 90 ILE A C 1
ATOM 764 O O . ILE A 1 90 ? 3.054 9.041 3.558 1.00 94.50 90 ILE A O 1
ATOM 768 N N . LEU A 1 91 ? 1.190 8.409 4.651 1.00 93.69 91 LEU A N 1
ATOM 769 C CA . LEU A 1 91 ? 0.777 7.435 3.639 1.00 93.69 91 LEU A CA 1
ATOM 770 C C . LEU A 1 91 ? 0.483 8.093 2.284 1.00 93.69 91 LEU A C 1
ATOM 772 O O . LEU A 1 91 ? 0.879 7.549 1.253 1.00 93.69 91 LEU A O 1
ATOM 776 N N . ALA A 1 92 ? -0.134 9.277 2.265 1.00 93.81 92 ALA A N 1
ATOM 777 C CA . ALA A 1 92 ? -0.392 10.035 1.041 1.00 93.81 92 ALA A CA 1
ATOM 778 C C . ALA A 1 92 ? 0.906 10.456 0.338 1.00 93.81 92 ALA A C 1
ATOM 780 O O . ALA A 1 92 ? 1.045 10.254 -0.869 1.00 93.81 92 ALA A O 1
ATOM 781 N N . VAL A 1 93 ? 1.868 11.002 1.090 1.00 94.44 93 VAL A N 1
ATOM 782 C CA . VAL A 1 93 ? 3.161 11.454 0.556 1.00 94.44 93 VAL A CA 1
ATOM 783 C C . VAL A 1 93 ? 3.971 10.273 0.025 1.00 94.44 93 VAL A C 1
ATOM 785 O O . VAL A 1 93 ? 4.434 10.320 -1.112 1.00 94.44 93 VAL A O 1
ATOM 788 N N . LEU A 1 94 ? 4.097 9.189 0.797 1.00 93.19 94 LEU A N 1
ATOM 789 C CA . LEU A 1 94 ? 4.811 7.986 0.354 1.00 93.19 94 LEU A CA 1
ATOM 790 C C . LEU A 1 94 ? 4.154 7.354 -0.878 1.00 93.19 94 LEU A C 1
ATOM 792 O O . LEU A 1 94 ? 4.858 6.932 -1.796 1.00 93.19 94 LEU A O 1
ATOM 796 N N . SER A 1 95 ? 2.819 7.344 -0.935 1.00 93.19 95 SER A N 1
ATOM 797 C CA . SER A 1 95 ? 2.089 6.844 -2.103 1.00 93.19 95 SER A CA 1
ATOM 798 C C . SER A 1 95 ? 2.286 7.733 -3.329 1.00 93.19 95 SER A C 1
ATOM 800 O O . SER A 1 95 ? 2.442 7.214 -4.428 1.00 93.19 95 SER A O 1
ATOM 802 N N . LEU A 1 96 ? 2.340 9.061 -3.157 1.00 94.31 96 LEU A N 1
ATOM 803 C CA . LEU A 1 96 ? 2.592 10.005 -4.250 1.00 94.31 96 LEU A CA 1
ATOM 804 C C . LEU A 1 96 ? 4.000 9.836 -4.825 1.00 94.31 96 LEU A C 1
ATOM 806 O O . LEU A 1 96 ? 4.154 9.792 -6.043 1.00 94.31 96 LEU A O 1
ATOM 810 N N . PHE A 1 97 ? 5.019 9.707 -3.973 1.00 92.00 97 PHE A N 1
ATOM 811 C CA . PHE A 1 97 ? 6.381 9.438 -4.437 1.00 92.00 97 PHE A CA 1
ATOM 812 C C . PHE A 1 97 ? 6.464 8.103 -5.182 1.00 92.00 97 PHE A C 1
ATOM 814 O O . PHE A 1 97 ? 7.006 8.061 -6.287 1.00 92.00 97 PHE A O 1
ATOM 821 N N . GLY A 1 98 ? 5.854 7.045 -4.637 1.00 89.75 98 GLY A N 1
ATOM 822 C CA . GLY A 1 98 ? 5.755 5.754 -5.317 1.00 89.75 98 GLY A CA 1
ATOM 823 C C . GLY A 1 98 ? 5.040 5.855 -6.663 1.00 89.75 98 GLY A C 1
ATOM 824 O O . GLY A 1 98 ? 5.536 5.337 -7.662 1.00 89.75 98 GLY A O 1
ATOM 825 N N . PHE A 1 99 ? 3.929 6.593 -6.735 1.00 92.69 99 PHE A N 1
ATOM 826 C CA . PHE A 1 99 ? 3.205 6.831 -7.982 1.00 92.69 99 PHE A CA 1
ATOM 827 C C . PHE A 1 99 ? 4.080 7.536 -9.020 1.00 92.69 99 PHE A C 1
ATOM 829 O O . PHE A 1 99 ? 4.235 7.027 -10.121 1.00 92.69 99 PHE A O 1
ATOM 836 N N . VAL A 1 100 ? 4.695 8.672 -8.678 1.00 90.94 100 VAL A N 1
ATOM 837 C CA . VAL A 1 100 ? 5.512 9.457 -9.620 1.00 90.94 100 VAL A CA 1
ATOM 838 C C . VAL A 1 100 ? 6.659 8.622 -10.191 1.00 90.94 100 VAL A C 1
ATOM 840 O O . VAL A 1 100 ? 6.919 8.686 -11.391 1.00 90.94 100 VAL A O 1
ATOM 843 N N . ARG A 1 101 ? 7.316 7.806 -9.358 1.00 88.00 101 ARG A N 1
ATOM 844 C CA . ARG A 1 101 ? 8.442 6.966 -9.790 1.00 88.00 101 ARG A CA 1
ATOM 845 C C . ARG A 1 101 ? 8.000 5.763 -10.616 1.00 88.00 101 ARG A C 1
ATOM 847 O O . ARG A 1 101 ? 8.583 5.504 -11.662 1.00 88.00 101 ARG A O 1
ATOM 854 N N . THR A 1 102 ? 6.945 5.062 -10.204 1.00 88.06 102 THR A N 1
ATOM 855 C CA . THR A 1 102 ? 6.405 3.934 -10.987 1.00 88.06 102 THR A CA 1
ATOM 856 C C . THR A 1 102 ? 5.731 4.382 -12.285 1.00 88.06 102 THR A C 1
ATOM 858 O O . THR A 1 102 ? 5.710 3.634 -13.257 1.00 88.06 102 THR A O 1
ATOM 861 N N . ASN A 1 103 ? 5.222 5.614 -12.343 1.00 90.31 103 ASN A N 1
ATOM 862 C CA . ASN A 1 103 ? 4.586 6.183 -13.527 1.00 90.31 103 ASN A CA 1
ATOM 863 C C . ASN A 1 103 ? 5.559 6.396 -14.696 1.00 90.31 103 ASN A C 1
ATOM 865 O O . ASN A 1 103 ? 5.158 6.234 -15.846 1.00 90.31 103 ASN A O 1
ATOM 869 N N . GLU A 1 104 ? 6.819 6.738 -14.417 1.00 87.25 104 GLU A N 1
ATOM 870 C CA . GLU A 1 104 ? 7.855 6.904 -15.446 1.00 87.25 104 GLU A CA 1
ATOM 871 C C . GLU A 1 104 ? 8.077 5.595 -16.225 1.00 87.25 104 GLU A C 1
ATOM 873 O O . GLU A 1 104 ? 7.958 5.572 -17.451 1.00 87.25 104 GLU A O 1
ATOM 878 N N . GLU A 1 105 ? 8.303 4.490 -15.504 1.00 84.88 105 GLU A N 1
ATOM 879 C CA . GLU A 1 105 ? 8.463 3.155 -16.098 1.00 84.88 105 GLU A CA 1
ATOM 880 C C . GLU A 1 105 ? 7.182 2.706 -16.803 1.00 84.88 105 GLU A C 1
ATOM 882 O O . GLU A 1 105 ? 7.222 2.255 -17.948 1.00 84.88 105 GLU A O 1
ATOM 887 N N . PHE A 1 106 ? 6.030 2.902 -16.161 1.00 87.06 106 PHE A N 1
ATOM 888 C CA . PHE A 1 106 ? 4.751 2.451 -16.687 1.00 87.06 106 PHE A CA 1
ATOM 889 C C . PHE A 1 106 ? 4.413 3.086 -18.045 1.00 87.06 106 PHE A C 1
ATOM 891 O O . PHE A 1 106 ? 4.055 2.380 -18.993 1.00 87.06 106 PHE A O 1
ATOM 898 N N . ILE A 1 107 ? 4.558 4.412 -18.163 1.00 87.81 107 ILE A N 1
ATOM 899 C CA . ILE A 1 107 ? 4.309 5.133 -19.418 1.00 87.81 107 ILE A CA 1
ATOM 900 C C . ILE A 1 107 ? 5.322 4.713 -20.482 1.00 87.81 107 ILE A C 1
ATOM 902 O O . ILE A 1 107 ? 4.930 4.483 -21.627 1.00 87.81 107 ILE A O 1
ATOM 906 N N . TYR A 1 108 ? 6.601 4.570 -20.119 1.00 85.31 108 TYR A N 1
ATOM 907 C CA . TYR A 1 108 ? 7.629 4.128 -21.057 1.00 85.31 108 TYR A CA 1
ATOM 908 C C . TYR A 1 108 ? 7.297 2.758 -21.651 1.00 85.31 108 TYR A C 1
ATOM 910 O O . TYR A 1 108 ? 7.291 2.601 -22.876 1.00 85.31 108 TYR A O 1
ATOM 918 N N . VAL A 1 109 ? 6.972 1.785 -20.795 1.00 84.88 109 VAL A N 1
ATOM 919 C CA . VAL A 1 109 ? 6.651 0.418 -21.209 1.00 84.88 109 VAL A CA 1
ATOM 920 C C . VAL A 1 109 ? 5.404 0.392 -22.084 1.00 84.88 109 VAL A C 1
ATOM 922 O O . VAL A 1 109 ? 5.392 -0.275 -23.121 1.00 84.88 109 VAL A O 1
ATOM 925 N N . LEU A 1 110 ? 4.367 1.143 -21.713 1.00 86.88 110 LEU A N 1
ATOM 926 C CA . LEU A 1 110 ? 3.135 1.192 -22.491 1.00 86.88 110 LEU A CA 1
ATOM 927 C C . LEU A 1 110 ? 3.349 1.836 -23.870 1.00 86.88 110 LEU A C 1
ATOM 929 O O . LEU A 1 110 ? 2.822 1.324 -24.857 1.00 86.88 110 LEU A O 1
ATOM 933 N N . ALA A 1 111 ? 4.146 2.906 -23.948 1.00 86.94 111 ALA A N 1
ATOM 934 C CA . ALA A 1 111 ? 4.411 3.633 -25.187 1.00 86.94 111 ALA A CA 1
ATOM 935 C C . ALA A 1 111 ? 5.337 2.875 -26.156 1.00 86.94 111 ALA A C 1
ATOM 937 O O . ALA A 1 111 ? 5.098 2.900 -27.361 1.00 86.94 111 ALA A O 1
ATOM 938 N N . HIS A 1 112 ? 6.369 2.187 -25.653 1.00 83.44 112 HIS A N 1
ATOM 939 C CA . HIS A 1 112 ? 7.405 1.571 -26.498 1.00 83.44 112 HIS A CA 1
ATOM 940 C C . HIS A 1 112 ? 7.215 0.067 -26.725 1.00 83.44 112 HIS A C 1
ATOM 942 O O . HIS A 1 112 ? 7.625 -0.459 -27.760 1.00 83.44 112 HIS A O 1
ATOM 948 N N . HIS A 1 113 ? 6.605 -0.649 -25.778 1.00 82.25 113 HIS A N 1
ATOM 949 C CA . HIS A 1 113 ? 6.462 -2.109 -25.838 1.00 82.25 113 HIS A CA 1
ATOM 950 C C . HIS A 1 113 ? 5.012 -2.577 -26.023 1.00 82.25 113 HIS A C 1
ATOM 952 O O . HIS A 1 113 ? 4.785 -3.747 -26.348 1.00 82.25 113 HIS A O 1
ATOM 958 N N . GLY A 1 114 ? 4.042 -1.669 -25.881 1.00 85.44 114 GLY A N 1
ATOM 959 C CA . GLY A 1 114 ? 2.620 -1.936 -26.066 1.00 85.44 114 GLY A CA 1
ATOM 960 C C . GLY A 1 114 ? 1.963 -2.668 -24.890 1.00 85.44 114 GLY A C 1
ATOM 961 O O . GLY A 1 114 ? 2.604 -3.080 -23.923 1.00 85.44 114 GLY A O 1
ATOM 962 N N . TYR A 1 115 ? 0.642 -2.845 -24.982 1.00 85.19 115 TYR A N 1
ATOM 963 C CA . TYR A 1 115 ? -0.182 -3.383 -23.893 1.00 85.19 115 TYR A CA 1
ATOM 964 C C . TYR A 1 115 ? 0.162 -4.830 -23.509 1.00 85.19 115 TYR A C 1
ATOM 966 O O . TYR A 1 115 ? 0.283 -5.149 -22.332 1.00 85.19 115 TYR A O 1
ATOM 974 N N . TYR A 1 116 ? 0.366 -5.715 -24.489 1.00 84.12 116 TYR A N 1
ATOM 975 C CA . TYR A 1 116 ? 0.644 -7.128 -24.208 1.00 84.12 116 TYR A CA 1
ATOM 976 C C . TYR A 1 116 ? 1.910 -7.300 -23.360 1.00 84.12 116 TYR A C 1
ATOM 978 O O . TYR A 1 116 ? 1.912 -8.006 -22.353 1.00 84.12 116 TYR A O 1
ATOM 986 N N . LYS A 1 117 ? 2.985 -6.595 -23.727 1.00 82.25 117 LYS A N 1
ATOM 987 C CA . LYS A 1 117 ? 4.249 -6.673 -22.994 1.00 82.25 117 LYS A CA 1
ATOM 988 C C . LYS A 1 117 ? 4.157 -5.998 -21.625 1.00 82.25 117 LYS A C 1
ATOM 990 O O . LYS A 1 117 ? 4.744 -6.508 -20.680 1.00 82.25 117 LYS A O 1
ATOM 995 N N . SER A 1 118 ? 3.367 -4.931 -21.475 1.00 82.81 118 SER A N 1
ATOM 996 C CA . SER A 1 118 ? 3.199 -4.263 -20.174 1.00 82.81 118 SER A CA 1
ATOM 997 C C . SER A 1 118 ? 2.514 -5.136 -19.115 1.00 82.81 118 SER A C 1
ATOM 999 O O . SER A 1 118 ? 2.765 -4.945 -17.924 1.00 82.81 118 SER A O 1
ATOM 1001 N N . VAL A 1 119 ? 1.683 -6.094 -19.541 1.00 85.06 119 VAL A N 1
ATOM 1002 C CA . VAL A 1 119 ? 0.951 -7.024 -18.665 1.00 85.06 119 VAL A CA 1
ATOM 1003 C C . VAL A 1 119 ? 1.694 -8.349 -18.481 1.00 85.06 119 VAL A C 1
ATOM 1005 O O . VAL A 1 119 ? 1.729 -8.884 -17.375 1.00 85.06 119 VAL A O 1
ATOM 1008 N N . CYS A 1 120 ? 2.275 -8.901 -19.547 1.00 83.25 120 CYS A N 1
ATOM 1009 C CA . CYS A 1 120 ? 2.842 -10.251 -19.516 1.00 83.25 120 CYS A CA 1
ATOM 1010 C C . CYS A 1 120 ? 4.314 -10.300 -19.087 1.00 83.25 120 CYS A C 1
ATOM 1012 O O . CYS A 1 120 ? 4.766 -11.353 -18.648 1.00 83.25 120 CYS A O 1
ATOM 1014 N N . TYR A 1 121 ? 5.064 -9.201 -19.220 1.00 80.50 121 TYR A N 1
ATOM 1015 C CA . TYR A 1 121 ? 6.500 -9.177 -18.939 1.00 80.50 121 TYR A CA 1
ATOM 1016 C C . TYR A 1 121 ? 6.750 -8.501 -17.594 1.00 80.50 121 TYR A C 1
ATOM 1018 O O . TYR A 1 121 ? 6.138 -7.475 -17.282 1.00 80.50 121 TYR A O 1
ATOM 1026 N N . THR A 1 122 ? 7.675 -9.051 -16.814 1.00 78.62 122 THR A N 1
ATOM 1027 C CA . THR A 1 122 ? 8.077 -8.455 -15.535 1.00 78.62 122 THR A CA 1
ATOM 1028 C C . THR A 1 122 ? 9.072 -7.302 -15.743 1.00 78.62 122 THR A C 1
ATOM 1030 O O . THR A 1 122 ? 9.574 -7.083 -16.851 1.00 78.62 122 THR A O 1
ATOM 1033 N N . TYR A 1 123 ? 9.306 -6.503 -14.706 1.00 71.31 123 TYR A N 1
ATOM 1034 C CA . TYR A 1 123 ? 10.310 -5.435 -14.718 1.00 71.31 123 TYR A CA 1
ATOM 1035 C C . TYR A 1 123 ? 11.714 -6.010 -14.461 1.00 71.31 123 TYR A C 1
ATOM 1037 O O . TYR A 1 123 ? 11.856 -7.040 -13.804 1.00 71.31 123 TYR A O 1
ATOM 1045 N N . ALA A 1 124 ? 12.749 -5.379 -15.023 1.00 64.44 124 ALA A N 1
ATOM 1046 C CA . ALA A 1 124 ? 14.130 -5.831 -14.869 1.00 64.44 124 ALA A CA 1
ATOM 1047 C C . ALA A 1 124 ? 14.714 -5.536 -13.472 1.00 64.44 124 ALA A C 1
ATOM 1049 O O . ALA A 1 124 ? 14.307 -4.599 -12.778 1.00 64.44 124 ALA A O 1
ATOM 1050 N N . GLU A 1 125 ? 15.712 -6.339 -13.087 1.00 57.56 125 GLU A N 1
ATOM 1051 C CA . GLU A 1 125 ? 16.320 -6.360 -11.747 1.00 57.56 125 GLU A CA 1
ATOM 1052 C C . GLU A 1 125 ? 17.054 -5.064 -11.355 1.00 57.56 125 GLU A C 1
ATOM 1054 O O . GLU A 1 125 ? 17.296 -4.811 -10.176 1.00 57.56 125 GLU A O 1
ATOM 1059 N N . GLU A 1 126 ? 17.396 -4.209 -12.315 1.00 60.41 126 GLU A N 1
ATOM 1060 C CA . GLU A 1 126 ? 18.164 -2.988 -12.049 1.00 60.41 126 GLU A CA 1
ATOM 1061 C C . GLU A 1 126 ? 17.300 -1.722 -11.983 1.00 60.41 126 GLU A C 1
ATOM 1063 O O . GLU A 1 126 ? 17.818 -0.638 -11.698 1.00 60.41 126 GLU A O 1
ATOM 1068 N N . ASN A 1 127 ? 15.985 -1.848 -12.167 1.00 68.81 127 ASN A N 1
ATOM 1069 C CA . ASN A 1 127 ? 15.083 -0.704 -12.279 1.00 68.81 127 ASN A CA 1
ATOM 1070 C C . ASN A 1 127 ? 14.665 -0.188 -10.891 1.00 68.81 127 ASN A C 1
ATOM 1072 O O . ASN A 1 127 ? 14.453 -0.958 -9.957 1.00 68.81 127 ASN A O 1
ATOM 1076 N N . ALA A 1 128 ? 14.452 1.117 -10.745 1.00 73.62 128 ALA A N 1
ATOM 1077 C CA . ALA A 1 128 ? 13.897 1.762 -9.556 1.00 73.62 128 ALA A CA 1
ATOM 1078 C C . ALA A 1 128 ? 12.532 1.174 -9.156 1.00 73.62 128 ALA A C 1
ATOM 1080 O O . ALA A 1 128 ? 12.207 1.130 -7.968 1.00 73.62 128 ALA A O 1
ATOM 1081 N N . MET A 1 129 ? 11.761 0.658 -10.121 1.00 78.44 129 MET A N 1
ATOM 1082 C CA . MET A 1 129 ? 10.474 -0.013 -9.886 1.00 78.44 129 MET A CA 1
ATOM 1083 C C . MET A 1 129 ? 10.572 -1.110 -8.820 1.00 78.44 129 MET A C 1
ATOM 1085 O O . MET A 1 129 ? 9.732 -1.225 -7.935 1.00 78.44 129 MET A O 1
ATOM 1089 N N . SER A 1 130 ? 11.658 -1.861 -8.840 1.00 78.06 130 SER A N 1
ATOM 1090 C CA . SER A 1 130 ? 11.987 -2.903 -7.882 1.00 78.06 130 SER A CA 1
ATOM 1091 C C . SER A 1 130 ? 12.027 -2.445 -6.427 1.00 78.06 130 SER A C 1
ATOM 1093 O O . SER A 1 130 ? 11.504 -3.110 -5.531 1.00 78.06 130 SER A O 1
ATOM 1095 N N . PHE A 1 131 ? 12.658 -1.296 -6.193 1.00 81.50 131 PHE A N 1
ATOM 1096 C CA . PHE A 1 131 ? 12.736 -0.676 -4.878 1.00 81.50 131 PHE A CA 1
ATOM 1097 C C . PHE A 1 131 ? 11.353 -0.186 -4.441 1.00 81.50 131 PHE A C 1
ATOM 1099 O O . PHE A 1 131 ? 10.909 -0.475 -3.329 1.00 81.50 131 PHE A O 1
ATOM 1106 N N . TRP A 1 132 ? 10.631 0.481 -5.341 1.00 85.56 132 TRP A N 1
ATOM 1107 C CA . TRP A 1 132 ? 9.284 0.978 -5.068 1.00 85.56 132 TRP A CA 1
ATOM 1108 C C . TRP A 1 132 ? 8.263 -0.147 -4.862 1.00 85.56 132 TRP A C 1
ATOM 1110 O O . TRP A 1 132 ? 7.379 -0.001 -4.027 1.00 85.56 132 TRP A O 1
ATOM 1120 N N . ALA A 1 133 ? 8.426 -1.308 -5.496 1.00 85.25 133 ALA A N 1
ATOM 1121 C CA . ALA A 1 133 ? 7.627 -2.504 -5.226 1.00 85.25 133 ALA A CA 1
ATOM 1122 C C . ALA A 1 133 ? 7.861 -3.057 -3.806 1.00 85.25 133 ALA A C 1
ATOM 1124 O O . ALA 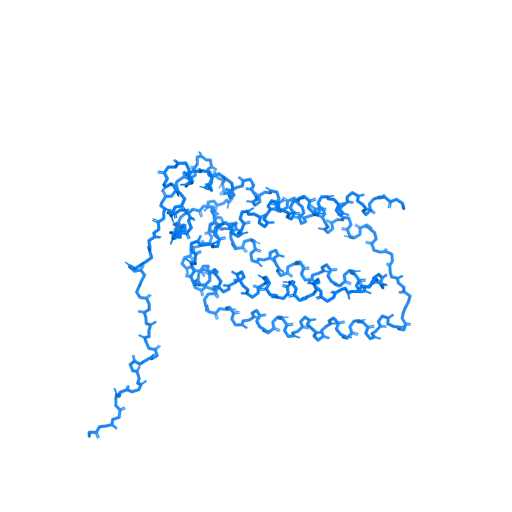A 1 133 ? 6.926 -3.524 -3.153 1.00 85.25 133 ALA A O 1
ATOM 1125 N N . MET A 1 134 ? 9.088 -2.962 -3.282 1.00 84.25 134 MET A N 1
ATOM 1126 C CA . MET A 1 134 ? 9.373 -3.327 -1.891 1.00 84.25 134 MET A CA 1
ATOM 1127 C C . MET A 1 134 ? 8.737 -2.337 -0.910 1.00 84.25 134 MET A C 1
ATOM 1129 O O . MET A 1 134 ? 8.093 -2.752 0.054 1.00 84.25 134 MET A O 1
ATOM 1133 N N . ILE A 1 135 ? 8.861 -1.031 -1.173 1.00 88.25 135 ILE A N 1
ATOM 1134 C CA . ILE A 1 135 ? 8.173 0.002 -0.385 1.00 88.25 135 ILE A CA 1
ATOM 1135 C C . ILE A 1 135 ? 6.659 -0.211 -0.429 1.00 88.25 135 ILE A C 1
ATOM 1137 O O . ILE A 1 135 ? 6.002 -0.108 0.603 1.00 88.25 135 ILE A O 1
ATOM 1141 N N . PHE A 1 136 ? 6.106 -0.580 -1.582 1.00 90.31 136 PHE A N 1
ATOM 1142 C CA . PHE A 1 136 ? 4.696 -0.911 -1.734 1.00 90.31 136 PHE A CA 1
ATOM 1143 C C . PHE A 1 136 ? 4.273 -2.060 -0.810 1.00 90.31 136 PHE A C 1
ATOM 1145 O O . PHE A 1 136 ? 3.290 -1.926 -0.084 1.00 90.31 136 PHE A O 1
ATOM 1152 N N . ALA A 1 137 ? 5.036 -3.156 -0.764 1.00 88.69 137 ALA A N 1
ATOM 1153 C CA . ALA A 1 137 ? 4.758 -4.269 0.144 1.00 88.69 137 ALA A CA 1
ATOM 1154 C C . ALA A 1 137 ? 4.797 -3.842 1.624 1.00 88.69 137 ALA A C 1
ATOM 1156 O O . ALA A 1 137 ? 3.928 -4.235 2.403 1.00 88.69 137 ALA A O 1
ATOM 1157 N N . ILE A 1 138 ? 5.760 -2.994 2.005 1.00 89.38 138 ILE A N 1
ATOM 1158 C CA . ILE A 1 138 ? 5.855 -2.438 3.364 1.00 89.38 138 ILE A CA 1
ATOM 1159 C C . ILE A 1 138 ? 4.636 -1.562 3.676 1.00 89.38 138 ILE A C 1
ATOM 1161 O O . ILE A 1 138 ? 4.044 -1.703 4.746 1.00 89.38 138 ILE A O 1
ATOM 1165 N N . LEU A 1 139 ? 4.211 -0.709 2.739 1.00 92.62 139 LEU A N 1
ATOM 1166 C CA . LEU A 1 139 ? 3.028 0.132 2.910 1.00 92.62 139 LEU A CA 1
ATOM 1167 C C . LEU A 1 139 ? 1.780 -0.711 3.171 1.00 92.62 139 LEU A C 1
ATOM 1169 O O . LEU A 1 139 ? 1.041 -0.384 4.089 1.00 92.62 139 LEU A O 1
ATOM 1173 N N . LYS A 1 140 ? 1.586 -1.847 2.488 1.00 91.44 140 LYS A N 1
ATOM 1174 C CA . LYS A 1 140 ? 0.440 -2.739 2.760 1.00 91.44 140 LYS A CA 1
ATOM 1175 C C . LYS A 1 140 ? 0.418 -3.280 4.188 1.00 91.44 140 LYS A C 1
ATOM 1177 O O . LYS A 1 140 ? -0.657 -3.444 4.761 1.00 91.44 140 LYS A O 1
ATOM 1182 N N . VAL A 1 141 ? 1.584 -3.527 4.786 1.00 91.06 141 VAL A N 1
ATOM 1183 C CA . VAL A 1 141 ? 1.674 -3.893 6.208 1.00 91.06 141 VAL A CA 1
ATOM 1184 C C . VAL A 1 141 ? 1.318 -2.698 7.091 1.00 91.06 141 VAL A C 1
ATOM 1186 O O . VAL A 1 141 ? 0.572 -2.858 8.056 1.00 91.06 141 VAL A O 1
ATOM 1189 N N . CYS A 1 142 ? 1.805 -1.498 6.757 1.00 91.94 142 CYS A N 1
ATOM 1190 C CA . CYS A 1 142 ? 1.446 -0.278 7.475 1.00 91.94 142 CYS A CA 1
ATOM 1191 C C . CYS A 1 142 ? -0.067 -0.019 7.426 1.00 91.94 142 CYS A C 1
ATOM 1193 O O . CYS A 1 142 ? -0.643 0.272 8.466 1.00 91.94 142 CYS A O 1
ATOM 1195 N N . GLU A 1 143 ? -0.729 -0.213 6.284 1.00 92.12 143 GLU A N 1
ATOM 1196 C CA . GLU A 1 143 ? -2.176 -0.005 6.090 1.00 92.12 143 GLU A CA 1
ATOM 1197 C C . GLU A 1 143 ? -3.058 -0.833 7.039 1.00 92.12 143 GLU A C 1
ATOM 1199 O O . GLU A 1 143 ? -4.166 -0.413 7.368 1.00 92.12 143 GLU A O 1
ATOM 1204 N N . LEU A 1 144 ? -2.566 -1.955 7.582 1.00 90.56 144 LEU A N 1
ATOM 1205 C CA . LEU A 1 144 ? -3.262 -2.681 8.658 1.00 90.56 144 LEU A CA 1
ATOM 1206 C C . LEU A 1 144 ? -3.526 -1.790 9.889 1.00 90.56 144 LEU A C 1
ATOM 1208 O O . LEU A 1 144 ? -4.489 -2.006 10.631 1.00 90.56 144 LEU A O 1
ATOM 1212 N N . GLY A 1 145 ? -2.691 -0.766 10.085 1.00 89.75 145 GLY A N 1
ATOM 1213 C CA . GLY A 1 145 ? -2.841 0.273 11.096 1.00 89.75 145 GLY A CA 1
ATOM 1214 C C . GLY A 1 145 ? -4.149 1.057 10.994 1.00 89.75 145 GLY A C 1
ATOM 1215 O O . GLY A 1 145 ? -4.706 1.432 12.029 1.00 89.75 145 GLY A O 1
ATOM 1216 N N . ASP A 1 146 ? -4.703 1.232 9.790 1.00 90.75 146 ASP A N 1
ATOM 1217 C CA . ASP A 1 146 ? -5.956 1.969 9.575 1.00 90.75 146 ASP A CA 1
ATOM 1218 C C . ASP A 1 146 ? -7.112 1.326 10.344 1.00 90.75 146 ASP A C 1
ATOM 1220 O O . ASP A 1 146 ? -7.906 2.001 11.009 1.00 90.75 146 ASP A O 1
ATOM 1224 N N . THR A 1 147 ? -7.154 -0.006 10.351 1.00 91.69 147 THR A N 1
ATOM 1225 C CA . THR A 1 147 ? -8.154 -0.760 11.104 1.00 91.69 147 THR A CA 1
ATOM 1226 C C . THR A 1 147 ? -8.023 -0.538 12.608 1.00 91.69 147 THR A C 1
ATOM 1228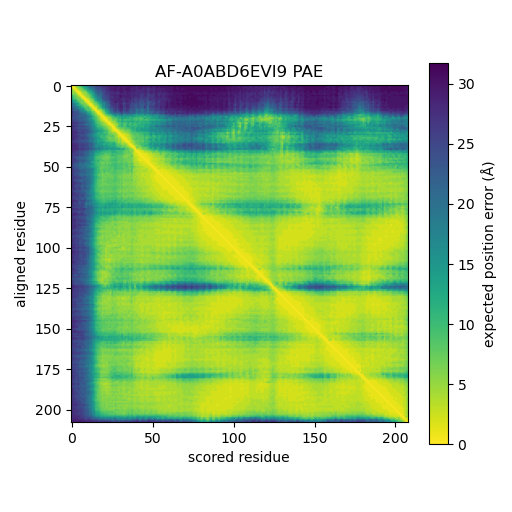 O O . THR A 1 147 ? -9.038 -0.406 13.297 1.00 91.69 147 THR A O 1
ATOM 1231 N N . PHE A 1 148 ? -6.799 -0.433 13.137 1.00 90.69 148 PHE A N 1
ATOM 1232 C CA . PHE A 1 148 ? -6.600 -0.133 14.556 1.00 90.69 148 PHE A CA 1
ATOM 1233 C C . PHE A 1 148 ? -7.150 1.249 14.912 1.00 90.69 148 PHE A C 1
ATOM 1235 O O . PHE A 1 148 ? -7.870 1.376 15.905 1.00 90.69 148 PHE A O 1
ATOM 1242 N N . PHE A 1 149 ? -6.918 2.269 14.080 1.00 90.38 149 PHE A N 1
ATOM 1243 C CA . PHE A 1 149 ? -7.490 3.601 14.296 1.00 90.38 149 PHE A CA 1
ATOM 1244 C C . PHE A 1 149 ? -9.026 3.604 14.247 1.00 90.38 149 PHE A C 1
ATOM 1246 O O . PHE A 1 149 ? -9.662 4.275 15.065 1.00 90.38 149 PHE A O 1
ATOM 1253 N N . ILE A 1 150 ? -9.640 2.840 13.339 1.00 90.12 150 ILE A N 1
ATOM 1254 C CA . ILE A 1 150 ? -11.105 2.698 13.243 1.00 90.12 150 ILE A CA 1
ATOM 1255 C C . ILE A 1 150 ? -11.676 2.094 14.531 1.00 90.12 150 ILE A C 1
ATOM 1257 O O . ILE A 1 150 ? -12.619 2.646 15.113 1.00 90.12 150 ILE A O 1
ATOM 1261 N N . VAL A 1 151 ? -11.079 1.001 15.014 1.00 90.50 151 VAL A N 1
ATOM 1262 C CA . VAL A 1 151 ? -11.533 0.302 16.224 1.00 90.50 151 VAL A CA 1
ATOM 1263 C C . VAL A 1 151 ? -11.326 1.162 17.477 1.00 90.50 151 VAL A C 1
ATOM 1265 O O . VAL A 1 151 ? -12.234 1.261 18.305 1.00 90.50 151 VAL A O 1
ATOM 1268 N N . LEU A 1 152 ? -10.187 1.854 17.604 1.00 90.12 152 LEU A N 1
ATOM 1269 C CA . LEU A 1 152 ? -9.901 2.762 18.728 1.00 90.12 152 LEU A CA 1
ATOM 1270 C C . LEU A 1 152 ? -10.870 3.953 18.798 1.00 90.12 152 LEU A C 1
ATOM 1272 O O . LEU A 1 152 ? -11.172 4.459 19.881 1.00 90.12 152 LEU A O 1
ATOM 1276 N N . ARG A 1 153 ? -11.411 4.382 17.656 1.00 89.12 153 ARG A N 1
ATOM 1277 C CA . ARG A 1 153 ? -12.433 5.437 17.574 1.00 89.12 153 ARG A CA 1
ATOM 1278 C C . ARG A 1 153 ? -13.865 4.912 17.704 1.00 89.12 153 ARG A C 1
ATOM 1280 O O . ARG A 1 153 ? -14.798 5.705 17.601 1.00 89.12 153 ARG A O 1
ATOM 1287 N N . LYS A 1 154 ? -14.054 3.602 17.904 1.00 88.12 154 LYS A N 1
ATOM 1288 C CA . LYS A 1 154 ? -15.363 2.925 17.904 1.00 88.12 154 LYS A CA 1
ATOM 1289 C C . LYS A 1 154 ? -16.205 3.207 16.654 1.00 88.12 154 LYS A C 1
ATOM 1291 O O . LYS A 1 154 ? -17.429 3.310 16.729 1.00 88.12 154 LYS A O 1
ATOM 1296 N N . ARG A 1 155 ? -15.564 3.356 15.497 1.00 87.12 155 ARG A N 1
ATOM 1297 C CA . ARG A 1 155 ? -16.286 3.448 14.224 1.00 87.12 155 ARG A CA 1
ATOM 1298 C C . ARG A 1 155 ? -16.668 2.038 13.751 1.00 87.12 155 ARG A C 1
ATOM 1300 O O . ARG A 1 155 ? -15.950 1.089 14.073 1.00 87.12 155 ARG A O 1
ATOM 1307 N N . PRO A 1 156 ? -17.799 1.873 13.042 1.00 85.81 156 PRO A N 1
ATOM 1308 C CA . PRO A 1 156 ? -18.221 0.562 12.564 1.00 85.81 156 PRO A CA 1
ATOM 1309 C C . PRO A 1 156 ? -17.187 0.017 11.576 1.00 85.81 156 PRO A C 1
ATOM 1311 O O . PRO A 1 156 ? -16.921 0.630 10.543 1.00 85.81 156 PRO A O 1
ATOM 1314 N N . LEU A 1 157 ? -16.593 -1.130 11.908 1.00 87.94 157 LEU A N 1
ATOM 1315 C CA . LEU A 1 157 ? -15.678 -1.833 11.020 1.00 87.94 157 LEU A CA 1
ATOM 1316 C C . LEU A 1 157 ? -16.498 -2.638 10.008 1.00 87.94 157 LEU A C 1
ATOM 1318 O O . LEU A 1 157 ? -17.144 -3.620 10.370 1.00 87.94 157 LEU A O 1
ATOM 1322 N N . ILE A 1 158 ? -16.487 -2.210 8.747 1.00 91.00 158 ILE A N 1
ATOM 1323 C CA . ILE A 1 158 ? -17.171 -2.924 7.664 1.00 91.00 158 ILE A CA 1
ATOM 1324 C C . ILE A 1 158 ? -16.379 -4.170 7.250 1.00 91.00 158 ILE A C 1
ATOM 1326 O O . ILE A 1 158 ? -15.147 -4.139 7.214 1.00 91.00 158 ILE A O 1
ATOM 1330 N N . PHE A 1 159 ? -17.089 -5.245 6.888 1.00 88.19 159 PHE A N 1
ATOM 1331 C CA . PHE A 1 159 ? -16.489 -6.511 6.441 1.00 88.19 159 PHE A CA 1
ATOM 1332 C C . PHE A 1 159 ? -15.471 -6.312 5.316 1.00 88.19 159 PHE A C 1
ATOM 1334 O O . PHE A 1 159 ? -14.352 -6.816 5.376 1.00 88.19 159 PHE A O 1
ATOM 1341 N N . LEU A 1 160 ? -15.852 -5.498 4.328 1.00 90.38 160 LEU A N 1
ATOM 1342 C CA . LEU A 1 160 ? -15.037 -5.232 3.152 1.00 90.38 160 LEU A CA 1
ATOM 1343 C C . LEU A 1 160 ? -13.656 -4.668 3.508 1.00 90.38 160 LEU A C 1
ATOM 1345 O O . LEU A 1 160 ? -12.687 -5.037 2.865 1.00 90.38 160 LEU A O 1
ATOM 1349 N N . HIS A 1 161 ? -13.548 -3.815 4.530 1.00 89.50 161 HIS A N 1
ATOM 1350 C CA . HIS A 1 161 ? -12.301 -3.119 4.851 1.00 89.50 161 HIS A CA 1
ATOM 1351 C C . HIS A 1 161 ? -11.221 -4.088 5.336 1.00 89.50 161 HIS A C 1
ATOM 1353 O O . HIS A 1 161 ? -10.174 -4.218 4.706 1.00 89.50 161 HIS A O 1
ATOM 1359 N N . TYR A 1 162 ? -11.478 -4.810 6.430 1.00 90.06 162 TYR A N 1
ATOM 1360 C CA . TYR A 1 162 ? -10.461 -5.696 6.998 1.00 90.06 162 TYR A CA 1
ATOM 1361 C C . TYR A 1 162 ? -10.196 -6.916 6.102 1.00 90.06 162 TYR A C 1
ATOM 1363 O O . TYR A 1 162 ? -9.058 -7.373 6.021 1.00 90.06 162 TYR A O 1
ATOM 1371 N N . TYR A 1 163 ? -11.215 -7.416 5.386 1.00 91.62 163 TYR A N 1
ATOM 1372 C CA . TYR A 1 163 ? -11.040 -8.496 4.412 1.00 91.62 163 TYR A CA 1
ATOM 1373 C C . TYR A 1 163 ? -10.164 -8.052 3.235 1.00 91.62 163 TYR A C 1
ATOM 1375 O O . TYR A 1 163 ? -9.223 -8.754 2.866 1.00 91.62 163 TYR A O 1
ATOM 1383 N N . HIS A 1 164 ? -10.427 -6.860 2.686 1.00 92.38 164 HIS A N 1
ATOM 1384 C CA . HIS A 1 164 ? -9.616 -6.272 1.625 1.00 92.38 164 HIS A CA 1
ATOM 1385 C C . HIS A 1 164 ? -8.158 -6.124 2.063 1.00 92.38 164 HIS A C 1
ATOM 1387 O O . HIS A 1 164 ? -7.285 -6.616 1.358 1.00 92.38 164 HIS A O 1
ATOM 1393 N N . HIS A 1 165 ? -7.887 -5.529 3.233 1.00 91.94 165 HIS A N 1
ATOM 1394 C CA . HIS A 1 165 ? -6.518 -5.317 3.723 1.00 91.94 165 HIS A CA 1
ATOM 1395 C C . HIS A 1 165 ? -5.722 -6.621 3.894 1.00 91.94 165 HIS A C 1
ATOM 1397 O O . HIS A 1 165 ? -4.549 -6.671 3.527 1.00 91.94 165 HIS A O 1
ATOM 1403 N N . ILE A 1 166 ? -6.354 -7.695 4.377 1.00 92.25 166 ILE A N 1
ATOM 1404 C CA . ILE A 1 166 ? -5.719 -9.020 4.457 1.00 92.25 166 ILE A CA 1
ATOM 1405 C C . ILE A 1 166 ? -5.391 -9.549 3.058 1.00 92.25 166 ILE A C 1
ATOM 1407 O O . ILE A 1 166 ? -4.270 -9.990 2.801 1.00 92.25 166 ILE A O 1
ATOM 1411 N N . PHE A 1 167 ? -6.370 -9.514 2.151 1.00 92.56 167 PHE A N 1
ATOM 1412 C CA . PHE A 1 167 ? -6.223 -10.112 0.830 1.00 92.56 167 PHE A CA 1
ATOM 1413 C C . PHE A 1 167 ? -5.172 -9.384 -0.010 1.00 92.56 167 PHE A C 1
ATOM 1415 O O . PHE A 1 167 ? -4.303 -10.031 -0.591 1.00 92.56 167 PHE A O 1
ATOM 1422 N N . VAL A 1 168 ? -5.193 -8.046 -0.030 1.00 91.44 168 VAL A N 1
ATOM 1423 C CA . VAL A 1 168 ? -4.208 -7.264 -0.793 1.00 91.44 168 VAL A CA 1
ATOM 1424 C C . VAL A 1 168 ? -2.796 -7.415 -0.237 1.00 91.44 168 VAL A C 1
ATOM 1426 O O . VAL A 1 168 ? -1.854 -7.399 -1.024 1.00 91.44 168 VAL A O 1
ATOM 1429 N N . LEU A 1 169 ? -2.626 -7.618 1.075 1.00 91.75 169 LEU A N 1
ATOM 1430 C CA . LEU A 1 169 ? -1.317 -7.896 1.670 1.00 91.75 169 LEU A CA 1
ATOM 1431 C C . LEU A 1 169 ? -0.746 -9.229 1.167 1.00 91.75 169 LEU A C 1
ATOM 1433 O O . LEU A 1 169 ? 0.384 -9.268 0.679 1.00 91.75 169 LEU A O 1
ATOM 1437 N N . ILE A 1 170 ? -1.533 -10.305 1.258 1.00 91.06 170 ILE A N 1
ATOM 1438 C CA . ILE A 1 170 ? -1.117 -11.643 0.810 1.00 91.06 170 ILE A CA 1
ATOM 1439 C C . ILE A 1 170 ? -0.844 -11.624 -0.696 1.00 91.06 170 ILE A C 1
ATOM 1441 O O . ILE A 1 170 ? 0.211 -12.076 -1.138 1.00 91.06 170 ILE A O 1
ATOM 1445 N N . TYR A 1 171 ? -1.766 -11.050 -1.474 1.00 90.38 171 TYR A N 1
ATOM 1446 C CA . TYR A 1 171 ? -1.640 -10.948 -2.924 1.00 90.38 171 TYR A CA 1
ATOM 1447 C C . TYR A 1 171 ? -0.375 -10.193 -3.335 1.00 90.38 171 TYR A C 1
ATOM 1449 O O . TYR A 1 171 ? 0.361 -10.673 -4.186 1.00 90.38 171 TYR A O 1
ATOM 1457 N N . THR A 1 172 ? -0.078 -9.053 -2.706 1.00 89.12 172 THR A N 1
ATOM 1458 C CA . THR A 1 172 ? 1.088 -8.226 -3.057 1.00 89.12 172 THR A CA 1
ATOM 1459 C C . THR A 1 172 ? 2.402 -8.978 -2.871 1.00 89.12 172 THR A C 1
ATOM 1461 O O . THR A 1 172 ? 3.253 -8.975 -3.759 1.00 89.12 172 THR A O 1
ATOM 1464 N N . VAL A 1 173 ? 2.580 -9.639 -1.725 1.00 87.19 173 VAL A N 1
ATOM 1465 C CA . VAL A 1 173 ? 3.827 -10.357 -1.426 1.00 87.19 173 VAL A CA 1
ATOM 1466 C C . VAL A 1 173 ? 3.947 -11.625 -2.268 1.00 87.19 173 VAL A C 1
ATOM 1468 O O . VAL A 1 173 ? 5.036 -11.935 -2.742 1.00 87.19 173 VAL A O 1
ATOM 1471 N N . HIS A 1 174 ? 2.836 -12.325 -2.511 1.00 87.44 174 HIS A N 1
ATOM 1472 C CA . HIS A 1 174 ? 2.821 -13.497 -3.382 1.00 87.44 174 HIS A CA 1
ATOM 1473 C C . HIS A 1 174 ? 3.114 -13.132 -4.847 1.00 87.44 174 HIS A C 1
ATOM 1475 O O . HIS A 1 174 ? 3.993 -13.728 -5.462 1.00 87.44 174 HIS A O 1
ATOM 1481 N N . ALA A 1 175 ? 2.466 -12.094 -5.382 1.00 85.88 175 ALA A N 1
ATOM 1482 C CA . ALA A 1 175 ? 2.724 -11.585 -6.730 1.00 85.88 175 ALA A CA 1
ATOM 1483 C C . ALA A 1 175 ? 4.176 -11.098 -6.897 1.00 85.88 175 ALA A C 1
ATOM 1485 O O . ALA A 1 175 ? 4.784 -11.304 -7.947 1.00 85.88 175 ALA A O 1
ATOM 1486 N N . GLY A 1 176 ? 4.756 -10.504 -5.847 1.00 81.75 176 GLY A N 1
ATOM 1487 C CA . GLY A 1 176 ? 6.172 -10.134 -5.806 1.00 81.75 176 GLY A CA 1
ATOM 1488 C C . GLY A 1 176 ? 7.130 -11.333 -5.739 1.00 81.75 176 GLY A C 1
ATOM 1489 O O . GLY A 1 176 ? 8.214 -11.274 -6.312 1.00 81.75 176 GLY A O 1
ATOM 1490 N N . ALA A 1 177 ? 6.748 -12.435 -5.091 1.00 82.12 177 ALA A N 1
ATOM 1491 C CA . ALA A 1 177 ? 7.542 -13.670 -5.055 1.00 82.12 177 ALA A CA 1
ATOM 1492 C C . ALA A 1 177 ? 7.557 -14.411 -6.407 1.00 82.12 177 ALA A C 1
ATOM 1494 O O . ALA A 1 177 ? 8.584 -14.979 -6.801 1.00 82.12 177 ALA A O 1
ATOM 1495 N N . GLU A 1 178 ? 6.424 -14.380 -7.110 1.00 81.69 178 GLU A N 1
ATOM 1496 C CA . GLU A 1 178 ? 6.225 -14.994 -8.429 1.00 81.69 178 GLU A CA 1
ATOM 1497 C C . GLU A 1 178 ? 6.649 -14.086 -9.594 1.00 81.69 178 GLU A C 1
ATOM 1499 O O . GLU A 1 178 ? 6.694 -14.533 -10.735 1.00 81.69 178 GLU A O 1
ATOM 1504 N N . GLN A 1 179 ? 6.983 -12.816 -9.327 1.00 78.06 179 GLN A N 1
ATOM 1505 C CA . GLN A 1 179 ? 7.384 -11.842 -10.352 1.00 78.06 179 GLN A CA 1
ATOM 1506 C C . GLN A 1 179 ? 6.365 -11.734 -11.498 1.00 78.06 179 GLN A C 1
ATOM 1508 O O . GLN A 1 179 ? 6.706 -11.714 -12.681 1.00 78.06 179 GLN A O 1
ATOM 1513 N N . THR A 1 180 ? 5.079 -11.669 -11.149 1.00 81.44 180 THR A N 1
ATOM 1514 C CA . THR A 1 180 ? 4.006 -11.589 -12.146 1.00 81.44 180 THR A CA 1
ATOM 1515 C C . THR A 1 180 ? 4.036 -10.236 -12.861 1.00 81.44 180 THR A C 1
ATOM 1517 O O . THR A 1 180 ? 3.960 -9.202 -12.198 1.00 81.44 180 THR A O 1
ATOM 1520 N N . GLY A 1 181 ? 4.051 -10.211 -14.199 1.00 78.06 181 GLY A N 1
ATOM 1521 C CA . GLY A 1 181 ? 4.020 -8.955 -14.973 1.00 78.06 181 GLY A CA 1
ATOM 1522 C C . GLY A 1 181 ? 2.791 -8.076 -14.682 1.00 78.06 181 GLY A C 1
ATOM 1523 O O . GLY A 1 181 ? 2.875 -6.846 -14.679 1.00 78.06 181 GLY A O 1
ATOM 1524 N N . THR A 1 182 ? 1.667 -8.697 -14.307 1.00 85.12 182 THR A N 1
ATOM 1525 C CA . THR A 1 182 ? 0.436 -8.016 -13.873 1.00 85.12 182 THR A CA 1
ATOM 1526 C C . THR A 1 182 ? 0.622 -7.184 -12.600 1.00 85.12 182 THR A C 1
ATOM 1528 O O . THR A 1 182 ? -0.132 -6.233 -12.378 1.00 85.12 182 THR A O 1
ATOM 1531 N N . ALA A 1 183 ? 1.636 -7.482 -11.778 1.00 86.38 183 ALA A N 1
ATOM 1532 C CA . ALA A 1 183 ? 1.934 -6.729 -10.562 1.00 86.38 183 ALA A CA 1
ATOM 1533 C C . ALA A 1 183 ? 2.271 -5.261 -10.860 1.00 86.38 183 ALA A C 1
ATOM 1535 O O . ALA A 1 183 ? 1.907 -4.395 -10.069 1.00 86.38 183 ALA A O 1
ATOM 1536 N N . ARG A 1 184 ? 2.884 -4.957 -12.015 1.00 87.69 184 ARG A N 1
ATOM 1537 C CA . ARG A 1 184 ? 3.198 -3.579 -12.434 1.00 87.69 184 ARG A CA 1
ATOM 1538 C C . ARG A 1 184 ? 1.943 -2.702 -12.466 1.00 87.69 184 ARG A C 1
ATOM 1540 O O . ARG A 1 184 ? 1.896 -1.656 -11.823 1.00 87.69 184 ARG A O 1
ATOM 1547 N N . TRP A 1 185 ? 0.909 -3.163 -13.171 1.00 89.81 185 TRP A N 1
ATOM 1548 C CA . TRP A 1 185 ? -0.377 -2.468 -13.277 1.00 89.81 185 TRP A CA 1
ATOM 1549 C C . TRP A 1 185 ? -1.060 -2.318 -11.921 1.00 89.81 185 TRP A C 1
ATOM 1551 O O . TRP A 1 185 ? -1.587 -1.251 -11.600 1.00 89.81 185 TRP A O 1
ATOM 1561 N N . PHE A 1 186 ? -1.026 -3.382 -11.118 1.00 90.62 186 PHE A N 1
ATOM 1562 C CA . PHE A 1 186 ? -1.606 -3.371 -9.784 1.00 90.62 186 PHE A CA 1
ATOM 1563 C C . PHE A 1 186 ? -0.937 -2.325 -8.884 1.00 90.62 186 PHE A C 1
ATOM 1565 O O . PHE A 1 186 ? -1.638 -1.524 -8.271 1.00 90.62 186 PHE A O 1
ATOM 1572 N N . ILE A 1 187 ? 0.398 -2.287 -8.843 1.00 90.75 187 ILE A N 1
ATOM 1573 C CA . ILE A 1 187 ? 1.164 -1.335 -8.028 1.00 90.75 187 ILE A CA 1
ATOM 1574 C C . ILE A 1 187 ? 0.888 0.104 -8.479 1.00 90.75 187 ILE A C 1
ATOM 1576 O O . ILE A 1 187 ? 0.548 0.944 -7.646 1.00 90.75 187 ILE A O 1
ATOM 1580 N N . TRP A 1 188 ? 0.961 0.381 -9.785 1.00 92.06 188 TRP A N 1
ATOM 1581 C CA . TRP A 1 188 ? 0.756 1.726 -10.335 1.00 92.06 188 TRP A CA 1
ATOM 1582 C C . TRP A 1 188 ? -0.640 2.286 -10.016 1.00 92.06 188 TRP A C 1
ATOM 1584 O O . TRP A 1 188 ? -0.765 3.373 -9.445 1.00 92.06 188 TRP A O 1
ATOM 1594 N N . MET A 1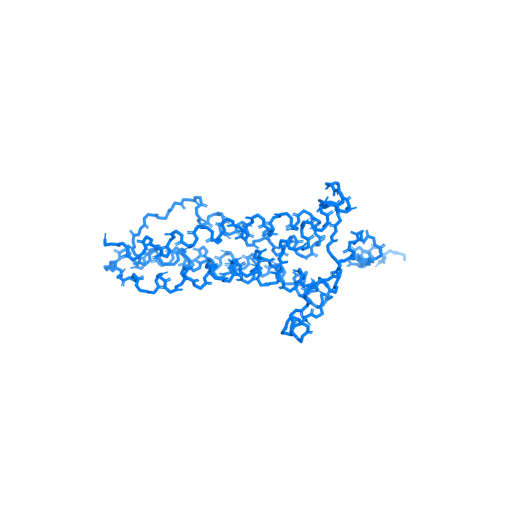 189 ? -1.700 1.522 -10.308 1.00 93.62 189 MET A N 1
ATOM 1595 C CA . MET A 1 189 ? -3.080 1.943 -10.030 1.00 93.62 189 MET A CA 1
ATOM 1596 C C . MET A 1 189 ? -3.315 2.108 -8.524 1.00 93.62 189 MET A C 1
ATOM 1598 O O . MET A 1 189 ? -3.982 3.046 -8.086 1.00 93.62 189 MET A O 1
ATOM 1602 N N . ASN A 1 190 ? -2.773 1.195 -7.717 1.00 93.81 190 ASN A N 1
ATOM 1603 C CA . ASN A 1 190 ? -2.960 1.219 -6.276 1.00 93.81 190 ASN A CA 1
ATOM 1604 C C . ASN A 1 190 ? -2.282 2.440 -5.646 1.00 93.81 190 ASN A C 1
ATOM 1606 O O . ASN A 1 190 ? -2.907 3.091 -4.809 1.00 93.81 190 ASN A O 1
ATOM 1610 N N . TYR A 1 191 ? -1.074 2.796 -6.088 1.00 93.94 191 TYR A N 1
ATOM 1611 C CA . TYR A 1 191 ? -0.411 4.023 -5.657 1.00 93.94 191 TYR A CA 1
ATOM 1612 C C . TYR A 1 191 ? -1.229 5.268 -6.001 1.00 93.94 191 TYR A C 1
ATOM 1614 O O . TYR A 1 191 ? -1.463 6.089 -5.117 1.00 93.94 191 TYR A O 1
ATOM 1622 N N . LEU A 1 192 ? -1.748 5.366 -7.229 1.00 94.44 192 LEU A N 1
ATOM 1623 C CA . LEU A 1 192 ? -2.601 6.484 -7.645 1.00 94.44 192 LEU A CA 1
ATOM 1624 C C . LEU A 1 192 ? -3.827 6.642 -6.734 1.00 94.44 192 LEU A C 1
ATOM 1626 O O . LEU A 1 192 ? -4.104 7.728 -6.219 1.00 94.44 192 LEU A O 1
ATOM 1630 N N . VAL A 1 193 ? -4.561 5.549 -6.516 1.00 94.62 193 VAL A N 1
ATOM 1631 C CA . VAL A 1 193 ? -5.776 5.570 -5.695 1.00 94.62 193 VAL A CA 1
ATOM 1632 C C . VAL A 1 193 ? -5.449 5.883 -4.236 1.00 94.62 193 VAL A C 1
ATOM 1634 O O . VAL A 1 193 ? -6.157 6.687 -3.633 1.00 94.62 193 VAL A O 1
ATOM 1637 N N . HIS A 1 194 ? -4.383 5.316 -3.663 1.00 92.62 194 HIS A N 1
ATOM 1638 C CA . HIS A 1 194 ? -4.011 5.590 -2.270 1.00 92.62 194 HIS A CA 1
ATOM 1639 C C . HIS A 1 194 ? -3.528 7.022 -2.068 1.00 92.62 194 HIS A C 1
ATOM 1641 O O . HIS A 1 194 ? -3.886 7.631 -1.062 1.00 92.62 194 HIS A O 1
ATOM 1647 N N . THR A 1 195 ? -2.818 7.611 -3.032 1.00 92.88 195 THR A N 1
ATOM 1648 C CA . THR A 1 195 ? -2.496 9.041 -2.994 1.00 92.88 195 THR A CA 1
ATOM 1649 C C . THR A 1 195 ? -3.761 9.885 -2.873 1.00 92.88 195 THR A C 1
ATOM 1651 O O . THR A 1 195 ? -3.846 10.727 -1.980 1.00 92.88 195 THR A O 1
ATOM 1654 N N . LEU A 1 196 ? -4.771 9.650 -3.716 1.00 94.62 196 LEU A N 1
ATOM 1655 C CA . LEU A 1 196 ? -6.025 10.409 -3.678 1.00 94.62 196 LEU A CA 1
ATOM 1656 C C . LEU A 1 196 ? -6.827 10.138 -2.397 1.00 94.62 196 LEU A C 1
ATOM 1658 O O . LEU A 1 196 ? -7.278 11.072 -1.732 1.00 94.62 196 LEU A O 1
ATOM 1662 N N . MET A 1 197 ? -6.968 8.866 -2.024 1.00 93.69 197 MET A N 1
ATOM 1663 C CA . MET A 1 197 ? -7.748 8.422 -0.871 1.00 93.69 197 MET A CA 1
ATOM 1664 C C . MET A 1 197 ? -7.174 8.955 0.447 1.00 93.69 197 MET A C 1
ATOM 1666 O O . MET A 1 197 ? -7.906 9.555 1.234 1.00 93.69 197 MET A O 1
ATOM 1670 N N . TYR A 1 198 ? -5.868 8.793 0.685 1.00 92.81 198 TYR A N 1
ATOM 1671 C CA . TYR A 1 198 ? -5.239 9.264 1.920 1.00 92.81 198 TYR A CA 1
ATOM 1672 C C . TYR A 1 198 ? -5.145 10.781 1.985 1.00 92.81 198 TYR A C 1
ATOM 1674 O O . TYR A 1 198 ? -5.304 11.343 3.066 1.00 92.81 198 TYR A O 1
ATOM 1682 N N . THR A 1 199 ? -4.975 11.456 0.846 1.00 92.38 199 THR A N 1
ATOM 1683 C CA . THR A 1 199 ? -5.075 12.919 0.792 1.00 92.38 199 THR A CA 1
ATOM 1684 C C . THR A 1 199 ? -6.471 13.367 1.236 1.00 92.38 199 THR A C 1
ATOM 1686 O O . THR A 1 199 ? -6.598 14.215 2.121 1.00 92.38 199 THR A O 1
ATOM 1689 N N . TYR A 1 200 ? -7.530 12.735 0.721 1.00 93.00 200 TYR A N 1
ATOM 1690 C CA . TYR A 1 200 ? -8.904 12.985 1.163 1.00 93.00 200 TYR A CA 1
ATOM 1691 C C . TYR A 1 200 ? -9.106 12.684 2.662 1.00 93.00 200 TYR A C 1
ATOM 1693 O O . TYR A 1 200 ? -9.724 13.477 3.379 1.00 93.00 200 TYR A O 1
ATOM 1701 N N . TYR A 1 201 ? -8.542 11.592 3.184 1.00 89.75 201 TYR A N 1
ATOM 1702 C CA . TYR A 1 201 ? -8.616 11.264 4.613 1.00 89.75 201 TYR A CA 1
ATOM 1703 C C . TYR A 1 201 ? -7.829 12.226 5.509 1.00 89.75 201 TYR A C 1
ATOM 1705 O O . TYR A 1 201 ? -8.273 12.529 6.618 1.00 89.75 201 TYR A O 1
ATOM 1713 N N . ALA A 1 202 ? -6.698 12.754 5.042 1.00 89.56 202 ALA A N 1
ATOM 1714 C CA . ALA A 1 202 ? -5.966 13.803 5.739 1.00 89.56 202 ALA A CA 1
ATOM 1715 C C . ALA A 1 202 ? -6.825 15.075 5.828 1.00 89.56 202 ALA A C 1
ATOM 1717 O O . ALA A 1 202 ? -7.085 15.558 6.930 1.00 89.56 202 ALA A O 1
ATOM 1718 N N . PHE A 1 203 ? -7.384 15.562 4.717 1.00 88.25 203 PHE A N 1
ATOM 1719 C CA . PHE A 1 203 ? -8.229 16.764 4.733 1.00 88.25 203 PHE A CA 1
ATOM 1720 C C . PHE A 1 203 ? -9.500 16.604 5.575 1.00 88.25 203 PHE A C 1
ATOM 1722 O O . PHE A 1 203 ? -9.829 17.482 6.375 1.00 88.25 203 PHE A O 1
ATOM 1729 N N . THR A 1 204 ? -10.188 15.467 5.467 1.00 86.81 204 THR A N 1
ATOM 1730 C CA . THR A 1 204 ? -11.392 15.199 6.272 1.00 86.81 204 THR A CA 1
ATOM 1731 C C . THR A 1 204 ? -11.090 15.040 7.762 1.00 86.81 204 THR A C 1
ATOM 1733 O O . THR A 1 204 ? -11.950 15.339 8.586 1.00 86.81 204 THR A O 1
ATOM 1736 N N . SER A 1 205 ? -9.873 14.639 8.141 1.00 80.88 205 SER A N 1
ATOM 1737 C CA . SER A 1 205 ? -9.463 14.576 9.551 1.00 80.88 205 SER A CA 1
ATOM 1738 C C . SER A 1 205 ? -9.216 15.949 10.195 1.00 80.88 205 SER A C 1
ATOM 1740 O O . SER A 1 205 ? -9.303 16.067 11.421 1.00 80.88 205 SER A O 1
ATOM 1742 N N . THR A 1 206 ? -8.974 16.979 9.377 1.00 77.69 206 THR A N 1
ATOM 1743 C CA . THR A 1 206 ? -8.848 18.390 9.788 1.00 77.69 206 THR A CA 1
ATOM 1744 C C . THR A 1 206 ? -10.207 19.100 9.848 1.00 77.69 206 THR A C 1
ATOM 1746 O O . THR A 1 206 ? -10.350 20.103 10.548 1.00 77.69 206 THR A O 1
ATOM 1749 N N . GLY A 1 207 ? -11.223 18.567 9.157 1.00 65.75 207 GLY A N 1
ATOM 1750 C CA . GLY A 1 207 ? -12.609 19.028 9.248 1.00 65.75 207 GLY A CA 1
ATOM 1751 C C . GLY A 1 207 ? -13.194 18.803 10.648 1.00 65.75 207 GLY A C 1
ATOM 1752 O O . GLY A 1 207 ? -12.962 17.762 11.271 1.00 65.75 207 GLY A O 1
ATOM 1753 N N . ARG A 1 208 ? -13.904 19.810 11.171 1.00 48.31 208 ARG A N 1
ATOM 1754 C CA . ARG A 1 208 ? -14.530 19.769 12.503 1.00 48.31 208 ARG A CA 1
ATOM 1755 C C . ARG A 1 208 ? -15.619 18.708 12.593 1.00 48.31 208 ARG A C 1
ATOM 1757 O O . ARG A 1 208 ? -16.490 18.696 11.703 1.00 48.31 208 ARG A O 1
#

Sequence (208 aa):
MGADRYSTLLSFEFSDDRLLRIDFKEQYPLYFETYLKPSQTNVVRFLREKWTYTLVIALLYIAVVNALVKVMKKRVPFELRKALFIWNSILAVLSLFGFVRTNEEFIYVLAHHGYYKSVCYTYAEENAMSFWAMIFAILKVCELGDTFFIVLRKRPLIFLHYYHHIFVLIY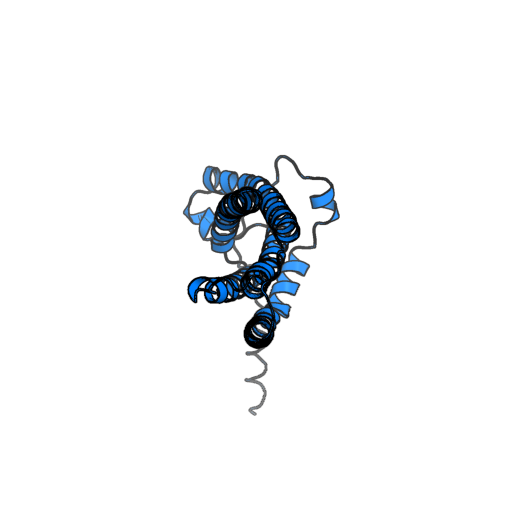TVHAGAEQTGTARWFIWMNYLVHTLMYTYYAFTSTGR

Foldseek 3Di:
DDDPDPVVVVPPVVPPVPAAADDDDDPDDDPCLQVVQDQLVVVLVCLQVCLVVLVVLLVVLVVVLVVLLVVCVPPAADDCLVVLLVLLVVQLVLLVVLLVQLVRVLCVCCVPVNDVCLQAHFYDRNGSNSVSLSVLLVSLSSLSVVSVNCSSRVHDDDPCRSVVSSVCNSVSSVCSNVRGSNNSVVSNVVSVVSNVVSVVSSVVSVPD

Secondary structure (DSSP, 8-state):
--S-SSTTSS-----GGG--EE----SS--HHHHHH---HHHHHHHHHHHTTHHHHHHHHHHHHHHHHHHHHTTSPPP--HHHHHHHHHHHHHHHHHHHHHHHHHHHHHHHHHHHHHHHHSEEPTTSHHHHHHHHHHHHHHHHHHHHHHHHHTT----HHHHHHHHHHHHHHHHHHHHT-THHHHHHHHHHHHHHHHHHHHHHHHH--

Mean predicted aligned error: 9.16 Å

pLDDT: mean 80.49, std 16.19, range [30.88, 94.62]